Protein AF-A0AA95FBA6-F1 (afdb_monomer)

Solvent-accessible surface area (backbone atoms only — not comparable to full-atom values): 15299 Å² total; per-residue (Å²): 78,25,38,22,24,87,44,74,41,59,43,91,72,45,46,34,32,33,66,31,33,54,62,26,36,40,43,82,80,42,81,94,31,50,33,85,46,65,75,38,34,37,50,34,51,36,40,28,34,74,33,65,35,33,20,34,23,31,66,31,24,60,82,24,57,53,46,57,40,56,51,21,50,36,24,67,76,49,66,34,46,37,26,30,34,30,43,38,66,30,66,82,54,52,60,94,82,41,72,71,79,77,54,53,32,67,62,48,16,55,50,39,38,40,20,44,77,68,22,29,35,58,41,76,94,39,70,88,48,65,59,13,42,21,97,86,68,48,56,18,20,27,24,35,35,34,37,20,39,44,70,74,42,77,49,74,67,33,48,38,44,50,58,11,49,29,52,23,25,77,75,62,26,35,23,36,38,32,41,27,40,54,36,35,54,52,67,59,51,48,51,57,34,39,77,59,72,38,60,37,66,41,32,32,38,30,33,31,55,61,39,82,44,43,67,61,49,32,56,44,29,73,62,39,23,30,37,23,35,27,55,59,93,33,64,91,82,44,40,59,70,56,53,48,51,37,50,49,50,22,39,75,70,67,26,43,80,29,32,33,42,29,44,53,64,76,34,24,64,25,28,43,65,68,74,27,51,79,26,57,27,41,50,44,70,59,47,47,58,54,45,28,76,72,65,36,59,73,54,49,46,36,20,25,26,58,34,45,33,61,48,44,29,47,98

Radius of gyration: 17.68 Å; Cα contacts (8 Å, |Δi|>4): 732; chains: 1; bounding box: 41×42×46 Å

pLDDT: mean 97.78, std 1.9, range [82.5, 98.94]

Sequence (315 aa):
MIRTVLGDIDPALLGATNYHEHLFQITPLLPGDELDDEPRSTAEAGLLRDSGFAAMVDATPIGLGRDPEAVARISVATGLHVVATTGRHREAHYLPTDPTRTWDAGRLAARFITEITEGMPQADAAPDGPRAQAPDGSPVRAGILKGGIDYWHISDFERTTLDALAAAHRATGAAIMVHLEFCTAAHEVLDLLAAEGVASERVVLAHADRDPDPGLHVSLAERGAFLGYDGFARPRTRSDAELLALTAAVVAAGGGDRIVLGGDVARRSRYSAYGGMPGLAYLGERYVPRLRALIGDAAVERMLVATPARLLALS

Mean predicted aligned error: 2.39 Å

Foldseek 3Di:
DFQFQQGDDQLQQQAFEFEDAACFFAFPVFVPFTNADLVLSLVLLLLLVVLPGQEYENAQEFPGRDASQSRLVSCVSRNHGYAYEYFDEPPRRDDPPRPCQPDALVVSLVLLLCQAPPAACRHSVCSVHDAHAHPVRGGRHHLAYEYEAEAQDCDPSRLRRLLNRLSNCVNWQGAYEYHYDQCPCVVVSCVSSVVSVDQLLRYEDANPLLNLDLVVLLVSLVSNHAYHDACAPPVVRPYLVSSLVSQLSNVVVPSLLRYAYHHHLVTLLPDVSSVHDDGRSCCSPPRLVVSCVRNNDVSSSSRRRVSVSSNSDRD

Structure (mmCIF, N/CA/C/O backbone):
data_AF-A0AA95FBA6-F1
#
_entry.id   AF-A0AA95FBA6-F1
#
loop_
_atom_site.group_PDB
_atom_site.id
_atom_site.type_symbol
_atom_site.label_atom_id
_atom_site.label_alt_id
_atom_site.label_comp_id
_atom_site.label_asym_id
_atom_site.label_entity_id
_atom_site.label_seq_id
_atom_site.pdbx_PDB_ins_code
_atom_site.Cartn_x
_atom_site.Cartn_y
_atom_site.Cartn_z
_atom_site.occupancy
_atom_site.B_iso_or_equiv
_atom_site.auth_seq_id
_atom_site.auth_comp_id
_atom_site.auth_asym_id
_atom_site.auth_atom_id
_atom_site.pdbx_PDB_model_num
ATOM 1 N N . MET A 1 1 ? -16.167 -3.256 -5.463 1.00 96.69 1 MET A N 1
ATOM 2 C CA . MET A 1 1 ? -15.801 -1.819 -5.476 1.00 96.69 1 MET A CA 1
ATOM 3 C C . MET A 1 1 ? -14.460 -1.633 -4.792 1.00 96.69 1 MET A C 1
ATOM 5 O O . MET A 1 1 ? -14.133 -2.449 -3.935 1.00 96.69 1 MET A O 1
ATOM 9 N N . ILE A 1 2 ? -13.714 -0.593 -5.156 1.00 98.69 2 ILE A N 1
ATOM 10 C CA . ILE A 1 2 ? -12.463 -0.186 -4.501 1.00 98.69 2 ILE A CA 1
ATOM 11 C C . ILE A 1 2 ? -12.667 1.197 -3.901 1.00 98.69 2 ILE A C 1
ATOM 13 O O . ILE A 1 2 ? -13.187 2.085 -4.570 1.00 98.69 2 ILE A O 1
ATOM 17 N N . ARG A 1 3 ? -12.263 1.376 -2.646 1.00 98.69 3 ARG A N 1
ATOM 18 C CA . ARG A 1 3 ? -12.418 2.634 -1.919 1.00 98.69 3 ARG A CA 1
ATOM 19 C C . ARG A 1 3 ? -11.177 3.502 -2.073 1.00 98.69 3 ARG A C 1
ATOM 21 O O . ARG A 1 3 ? -10.122 3.161 -1.547 1.00 98.69 3 ARG A O 1
ATOM 28 N N . THR A 1 4 ? -11.315 4.615 -2.785 1.00 98.88 4 THR A N 1
ATOM 29 C CA . THR A 1 4 ? -10.271 5.638 -2.925 1.00 98.88 4 THR A CA 1
ATOM 30 C C . THR A 1 4 ? -10.585 6.841 -2.038 1.00 98.88 4 THR A C 1
ATOM 32 O O . THR A 1 4 ? -11.701 6.984 -1.530 1.00 98.88 4 THR A O 1
ATOM 35 N N . VAL A 1 5 ? -9.621 7.745 -1.887 1.00 98.81 5 VAL A N 1
ATOM 36 C CA . VAL A 1 5 ? -9.795 9.003 -1.142 1.00 98.81 5 VAL A CA 1
ATOM 37 C C . VAL A 1 5 ? -10.818 9.956 -1.764 1.00 98.81 5 VAL A C 1
ATOM 39 O O . VAL A 1 5 ? -11.308 10.838 -1.068 1.00 98.81 5 VAL A O 1
ATOM 42 N N . LEU A 1 6 ? -11.173 9.759 -3.040 1.00 98.75 6 LEU A N 1
ATOM 43 C CA . LEU A 1 6 ? -12.202 10.528 -3.754 1.00 98.75 6 LEU A CA 1
ATOM 44 C C . LEU A 1 6 ? -13.521 9.760 -3.908 1.00 98.75 6 LEU A C 1
ATOM 46 O O . LEU A 1 6 ? -14.371 10.129 -4.714 1.00 98.75 6 LEU A O 1
ATOM 50 N N . GLY A 1 7 ? -13.687 8.666 -3.163 1.00 98.19 7 GLY A N 1
ATOM 51 C CA . GLY A 1 7 ? -14.875 7.827 -3.215 1.00 98.19 7 GLY A CA 1
ATOM 52 C C . GLY A 1 7 ? -14.625 6.447 -3.812 1.00 98.19 7 GLY A C 1
ATOM 53 O O . GLY A 1 7 ? -13.498 6.037 -4.106 1.00 98.19 7 GLY A O 1
ATOM 54 N N . ASP A 1 8 ? -15.709 5.690 -3.928 1.00 98.56 8 ASP A N 1
ATOM 55 C CA . ASP A 1 8 ? -15.661 4.301 -4.363 1.00 98.56 8 ASP A CA 1
ATOM 56 C C . ASP A 1 8 ? -15.676 4.223 -5.901 1.00 98.56 8 ASP A C 1
ATOM 58 O O . ASP A 1 8 ? -16.470 4.897 -6.556 1.00 98.56 8 ASP A O 1
ATOM 62 N N . ILE A 1 9 ? -14.819 3.379 -6.476 1.00 98.62 9 ILE A N 1
ATOM 63 C CA . ILE A 1 9 ? -14.738 3.125 -7.921 1.00 98.62 9 ILE A CA 1
ATOM 64 C C . ILE A 1 9 ? -15.002 1.650 -8.244 1.00 98.62 9 ILE A C 1
ATOM 66 O O . ILE A 1 9 ? -14.856 0.753 -7.401 1.00 98.62 9 ILE A O 1
ATOM 70 N N . ASP A 1 10 ? -15.386 1.379 -9.491 1.00 98.38 10 ASP A N 1
ATOM 71 C CA . ASP A 1 10 ? -15.381 0.019 -10.030 1.00 98.38 10 ASP A CA 1
ATOM 72 C C . ASP A 1 10 ? -13.926 -0.497 -10.092 1.00 98.38 10 ASP A C 1
ATOM 74 O O . ASP A 1 10 ? -13.059 0.240 -10.568 1.00 98.38 10 ASP A O 1
ATOM 78 N N . PRO A 1 11 ? -13.621 -1.731 -9.634 1.00 98.19 11 PRO A N 1
ATOM 79 C CA . PRO A 1 11 ? -12.279 -2.303 -9.750 1.00 98.19 11 PRO A CA 1
ATOM 80 C C . PRO A 1 11 ? -11.677 -2.240 -11.163 1.00 98.19 11 PRO A C 1
ATOM 82 O O . PRO A 1 11 ? -10.462 -2.117 -11.297 1.00 98.19 11 PRO A O 1
ATOM 85 N N . ALA A 1 12 ? -12.504 -2.281 -12.213 1.00 97.56 12 ALA A N 1
ATOM 86 C CA . ALA A 1 12 ? -12.064 -2.168 -13.603 1.00 97.56 12 ALA A CA 1
ATOM 87 C C . ALA A 1 12 ? -11.483 -0.785 -13.962 1.00 97.56 12 ALA A C 1
ATOM 89 O O . ALA A 1 12 ? -10.792 -0.663 -14.971 1.00 97.56 12 ALA A O 1
ATOM 90 N N . LEU A 1 13 ? -11.746 0.247 -13.152 1.00 98.25 13 LEU A N 1
ATOM 91 C CA . LEU A 1 13 ? -11.253 1.613 -13.358 1.00 98.25 13 LEU A CA 1
ATOM 92 C C . LEU A 1 13 ? -9.920 1.895 -12.650 1.00 98.25 13 LEU A C 1
ATOM 94 O O . LEU A 1 13 ? -9.335 2.945 -12.886 1.00 98.25 13 LEU A O 1
ATOM 98 N N . LEU A 1 14 ? -9.421 0.981 -11.808 1.00 98.50 14 LEU A N 1
ATOM 99 C CA . LEU A 1 14 ? -8.219 1.218 -11.000 1.00 98.50 14 LEU A CA 1
ATOM 100 C C . LEU A 1 14 ? -6.958 1.447 -11.855 1.00 98.50 14 LEU A C 1
ATOM 102 O O . LEU A 1 14 ? -6.174 2.351 -11.579 1.00 98.50 14 LEU A O 1
ATOM 106 N N . GLY A 1 15 ? -6.769 0.630 -12.895 1.00 98.56 15 GLY A N 1
ATOM 107 C CA . GLY A 1 15 ? -5.588 0.669 -13.761 1.00 98.56 15 GLY A CA 1
ATOM 108 C C . GLY A 1 15 ? -4.296 0.180 -13.089 1.00 98.56 15 GLY A C 1
ATOM 109 O O . GLY A 1 15 ? -4.320 -0.534 -12.086 1.00 98.56 15 GLY A O 1
ATOM 110 N N . ALA A 1 16 ? -3.149 0.533 -13.682 1.00 98.81 16 ALA A N 1
ATOM 111 C CA . ALA A 1 16 ? -1.832 0.147 -13.172 1.00 98.81 16 ALA A CA 1
ATOM 112 C C . ALA A 1 16 ? -1.576 0.768 -11.793 1.00 98.81 16 ALA A C 1
ATOM 114 O O . ALA A 1 16 ? -1.640 1.988 -11.633 1.00 98.81 16 ALA A O 1
ATOM 115 N N . THR A 1 17 ? -1.283 -0.070 -10.803 1.00 98.94 17 THR A N 1
ATOM 116 C CA . THR A 1 17 ? -1.283 0.300 -9.386 1.00 98.94 17 THR A CA 1
ATOM 117 C C . THR A 1 17 ? 0.080 0.081 -8.750 1.00 98.94 17 THR A C 1
ATOM 119 O O . THR A 1 17 ? 0.622 -1.021 -8.807 1.00 98.94 17 THR A O 1
ATOM 122 N N . ASN A 1 18 ? 0.605 1.117 -8.096 1.00 98.81 18 ASN A N 1
ATOM 123 C CA . ASN A 1 18 ? 1.718 0.995 -7.162 1.00 98.81 18 ASN A CA 1
ATOM 124 C C . ASN A 1 18 ? 1.143 0.631 -5.785 1.00 98.81 18 ASN A C 1
ATOM 126 O O . ASN A 1 18 ? 0.538 1.468 -5.117 1.00 98.81 18 ASN A O 1
ATOM 130 N N . TYR A 1 19 ? 1.262 -0.634 -5.379 1.00 98.62 19 TYR A N 1
ATOM 131 C CA . TYR A 1 19 ? 0.528 -1.131 -4.206 1.00 98.62 19 TYR A CA 1
ATOM 132 C C . TYR A 1 19 ? 1.076 -0.645 -2.850 1.00 98.62 19 TYR A C 1
ATOM 134 O O . TYR A 1 19 ? 0.437 -0.914 -1.836 1.00 98.62 19 TYR A O 1
ATOM 142 N N . HIS A 1 20 ? 2.251 -0.001 -2.809 1.00 98.69 20 HIS A N 1
ATOM 143 C CA . HIS A 1 20 ? 2.910 0.388 -1.561 1.00 98.69 20 HIS A CA 1
ATOM 144 C C . HIS A 1 20 ? 3.803 1.616 -1.764 1.00 98.69 20 HIS A C 1
ATOM 146 O O . HIS A 1 20 ? 4.925 1.503 -2.260 1.00 98.69 20 HIS A O 1
ATOM 152 N N . GLU A 1 21 ? 3.300 2.781 -1.359 1.00 98.25 21 GLU A N 1
ATOM 153 C CA . GLU A 1 21 ? 4.054 4.035 -1.277 1.00 98.25 21 GLU A CA 1
ATOM 154 C C . GLU A 1 21 ? 3.540 4.937 -0.148 1.00 98.25 21 GLU A C 1
ATOM 156 O O . GLU A 1 21 ? 2.590 4.587 0.551 1.00 98.25 21 GLU A O 1
ATOM 161 N N . HIS A 1 22 ? 4.177 6.097 0.033 1.00 98.62 22 HIS A N 1
ATOM 162 C CA . HIS A 1 22 ? 3.886 7.040 1.112 1.00 98.62 22 HIS A CA 1
ATOM 163 C C . HIS A 1 22 ? 3.843 8.484 0.606 1.00 98.62 22 HIS A C 1
ATOM 165 O O . HIS A 1 22 ? 4.855 9.019 0.169 1.00 98.62 22 HIS A O 1
ATOM 171 N N . LEU A 1 23 ? 2.697 9.162 0.700 1.00 98.56 23 LEU A N 1
ATOM 172 C CA . LEU A 1 23 ? 2.641 10.602 0.388 1.00 98.56 23 LEU A CA 1
ATOM 173 C C . LEU A 1 23 ? 3.031 11.462 1.588 1.00 98.56 23 LEU A C 1
ATOM 175 O O . LEU A 1 23 ? 3.539 12.567 1.417 1.00 98.56 23 LEU A O 1
ATOM 179 N N . PHE A 1 24 ? 2.830 10.935 2.791 1.00 98.31 24 PHE A N 1
ATOM 180 C CA . PHE A 1 24 ? 3.260 11.540 4.039 1.00 98.31 24 PHE A CA 1
ATOM 181 C C . PHE A 1 24 ? 3.870 10.467 4.925 1.00 98.31 24 PHE A C 1
ATOM 183 O O . PHE A 1 24 ? 3.430 9.326 4.894 1.00 98.31 24 PHE A O 1
ATOM 190 N N . GLN A 1 25 ? 4.888 10.804 5.707 1.00 97.19 25 GLN A N 1
ATOM 191 C CA . GLN A 1 25 ? 5.470 9.884 6.673 1.00 97.19 25 GLN A CA 1
ATOM 192 C C . GLN A 1 25 ? 6.341 10.634 7.673 1.00 97.19 25 GLN A C 1
ATOM 194 O O . GLN A 1 25 ? 7.355 11.234 7.315 1.00 97.19 25 GLN A O 1
ATOM 199 N N . ILE A 1 26 ? 5.982 10.517 8.946 1.00 96.62 26 ILE A N 1
ATOM 200 C CA . ILE A 1 26 ? 6.745 11.024 10.083 1.00 96.62 26 ILE A CA 1
ATOM 201 C C . ILE A 1 26 ? 6.890 9.878 11.078 1.00 96.62 26 ILE A C 1
ATOM 203 O O . ILE A 1 26 ? 5.905 9.320 11.554 1.00 96.62 26 ILE A O 1
ATOM 207 N N . THR A 1 27 ? 8.126 9.498 11.390 1.00 95.75 27 THR A N 1
ATOM 208 C CA . THR A 1 27 ? 8.403 8.386 12.303 1.00 95.75 27 THR A CA 1
ATOM 209 C C . THR A 1 27 ? 9.685 8.641 13.095 1.00 95.75 27 THR A C 1
ATOM 211 O O . THR A 1 27 ? 10.655 9.153 12.533 1.00 95.75 27 THR A O 1
ATOM 214 N N . PRO A 1 28 ? 9.754 8.245 14.382 1.00 95.62 28 PRO A N 1
ATOM 215 C CA . PRO A 1 28 ? 10.965 8.374 15.193 1.00 95.62 28 PRO A CA 1
ATOM 216 C C . PRO A 1 28 ? 12.170 7.596 14.643 1.00 95.62 28 PRO A C 1
ATOM 218 O O . PRO A 1 28 ? 13.294 7.846 15.068 1.00 95.62 28 PRO A O 1
ATOM 221 N N . LEU A 1 29 ? 11.962 6.663 13.708 1.00 95.88 29 LEU A N 1
ATOM 222 C CA . LEU A 1 29 ? 13.039 5.893 13.082 1.00 95.88 29 LEU A CA 1
ATOM 223 C C . LEU A 1 29 ? 13.753 6.641 11.946 1.00 95.88 29 LEU A C 1
ATOM 225 O O . LEU A 1 29 ? 14.813 6.197 11.505 1.00 95.88 29 LEU A O 1
ATOM 229 N N . LEU A 1 30 ? 13.182 7.747 11.460 1.00 94.81 30 LEU A N 1
ATOM 230 C CA . LEU A 1 30 ? 13.661 8.490 10.290 1.00 94.81 30 LEU A CA 1
ATOM 231 C C . LEU A 1 30 ? 13.794 10.001 10.559 1.00 94.81 30 LEU A C 1
ATOM 233 O O . LEU A 1 30 ? 13.277 10.797 9.775 1.00 94.81 30 LEU A O 1
ATOM 237 N N . PRO A 1 31 ? 14.473 10.425 11.644 1.00 96.25 31 PRO A N 1
ATOM 238 C CA . PRO A 1 31 ? 14.598 11.845 11.955 1.00 96.25 31 PRO A CA 1
ATOM 239 C C . PRO A 1 31 ? 15.345 12.589 10.839 1.00 96.25 31 PRO A C 1
ATOM 241 O O . PRO A 1 31 ? 16.473 12.228 10.488 1.00 96.25 31 PRO A O 1
ATOM 244 N N . GLY A 1 32 ? 14.729 13.642 10.306 1.00 96.19 32 GLY A N 1
ATOM 245 C CA . GLY A 1 32 ? 15.251 14.455 9.204 1.00 96.19 32 GLY A CA 1
ATOM 246 C C . GLY A 1 32 ? 14.981 13.898 7.801 1.00 96.19 32 GLY A C 1
ATOM 247 O O . GLY A 1 32 ? 15.450 14.484 6.820 1.00 96.19 32 GLY A O 1
ATOM 248 N N . ASP A 1 33 ? 14.270 12.774 7.690 1.00 97.12 33 ASP A N 1
ATOM 249 C CA . ASP A 1 33 ? 13.936 12.107 6.425 1.00 97.12 33 ASP A CA 1
ATOM 250 C C . ASP A 1 33 ? 12.411 12.060 6.178 1.00 97.12 33 ASP A C 1
ATOM 252 O O . ASP A 1 33 ? 11.921 11.203 5.437 1.00 97.12 33 ASP A O 1
ATOM 256 N N . GLU A 1 34 ? 11.674 12.982 6.807 1.00 97.75 34 GLU A N 1
ATOM 257 C CA . GLU A 1 34 ? 10.212 13.075 6.802 1.00 97.75 34 GLU A CA 1
ATOM 258 C C . GLU A 1 34 ? 9.629 13.452 5.432 1.00 97.75 34 GLU A C 1
ATOM 260 O O . GLU A 1 34 ? 10.201 14.237 4.668 1.00 97.75 34 GLU A O 1
ATOM 265 N N . LEU A 1 35 ? 8.437 12.921 5.156 1.00 98.06 35 LEU A N 1
ATOM 266 C CA . LEU A 1 35 ? 7.577 13.332 4.049 1.00 98.06 35 LEU A CA 1
ATOM 267 C C . LEU A 1 35 ? 6.403 14.127 4.637 1.00 98.06 35 LEU A C 1
ATOM 269 O O . LEU A 1 35 ? 5.472 13.547 5.189 1.00 98.06 35 LEU A O 1
ATOM 273 N N . ASP A 1 36 ? 6.487 15.453 4.591 1.00 97.38 36 ASP A N 1
ATOM 274 C CA . ASP A 1 36 ? 5.619 16.367 5.350 1.00 97.38 36 ASP A CA 1
ATOM 275 C C . ASP A 1 36 ? 5.210 17.627 4.558 1.00 97.38 36 ASP A C 1
ATOM 277 O O . ASP A 1 36 ? 4.839 18.647 5.135 1.00 97.38 36 ASP A O 1
ATOM 281 N N . ASP A 1 37 ? 5.279 17.577 3.225 1.00 98.50 37 ASP A N 1
ATOM 282 C CA . ASP A 1 37 ? 5.142 18.751 2.349 1.00 98.50 37 ASP A CA 1
ATOM 283 C C . ASP A 1 37 ? 4.243 18.413 1.154 1.00 98.50 37 ASP A C 1
ATOM 285 O O . ASP A 1 37 ? 4.655 17.748 0.205 1.00 98.50 37 ASP A O 1
ATOM 289 N N . GLU A 1 38 ? 2.991 18.872 1.208 1.00 98.62 38 GLU A N 1
ATOM 290 C CA . GLU A 1 38 ? 1.980 18.569 0.189 1.00 98.62 38 GLU A CA 1
ATOM 291 C C . GLU A 1 38 ? 2.408 18.966 -1.240 1.00 98.62 38 GLU A C 1
ATOM 293 O O . GLU A 1 38 ? 2.256 18.132 -2.137 1.00 98.62 38 GLU A O 1
ATOM 298 N N . PRO A 1 39 ? 2.967 20.166 -1.515 1.00 98.81 39 PRO A N 1
ATOM 299 C CA . PRO A 1 39 ? 3.465 20.498 -2.851 1.00 98.81 39 PRO A CA 1
ATOM 300 C C . PRO A 1 39 ? 4.508 19.512 -3.392 1.00 98.81 39 PRO A C 1
ATOM 302 O O . PRO A 1 39 ? 4.457 19.139 -4.567 1.00 98.81 39 PRO A O 1
ATOM 305 N N . ARG A 1 40 ? 5.448 19.063 -2.555 1.00 98.69 40 ARG A N 1
ATOM 306 C CA . ARG A 1 40 ? 6.477 18.098 -2.969 1.00 98.69 40 ARG A CA 1
ATOM 307 C C . ARG A 1 40 ? 5.910 16.697 -3.149 1.00 98.69 40 ARG A C 1
ATOM 309 O O . ARG A 1 40 ? 6.243 16.047 -4.139 1.00 98.69 40 ARG A O 1
ATOM 316 N N . SER A 1 41 ?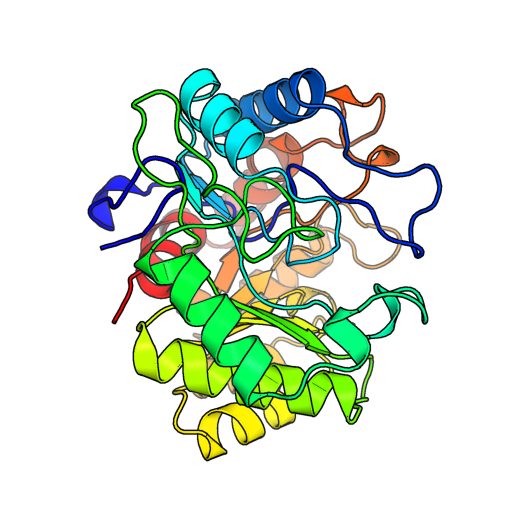 5.020 16.255 -2.265 1.00 98.69 41 SER A N 1
ATOM 317 C CA . SER A 1 41 ? 4.302 14.986 -2.429 1.00 98.69 41 SER A CA 1
ATOM 318 C C . SER A 1 41 ? 3.415 14.992 -3.675 1.00 98.69 41 SER A C 1
ATOM 320 O O . SER A 1 41 ? 3.360 13.994 -4.389 1.00 98.69 41 SER A O 1
ATOM 322 N N . THR A 1 42 ? 2.798 16.131 -4.009 1.00 98.88 42 THR A N 1
ATOM 323 C CA . THR A 1 42 ? 2.054 16.318 -5.267 1.00 98.88 42 THR A CA 1
ATOM 324 C C . THR A 1 42 ? 2.966 16.127 -6.477 1.00 98.88 42 THR A C 1
ATOM 326 O O . THR A 1 42 ? 2.600 15.428 -7.420 1.00 98.88 42 THR A O 1
ATOM 329 N N . ALA A 1 43 ? 4.161 16.725 -6.457 1.00 98.81 43 ALA A N 1
ATOM 330 C CA . ALA A 1 43 ? 5.121 16.587 -7.546 1.00 98.81 43 ALA A CA 1
ATOM 331 C C . ALA A 1 43 ? 5.593 15.132 -7.720 1.00 98.81 43 ALA A C 1
ATOM 333 O O . ALA A 1 43 ? 5.630 14.642 -8.844 1.00 98.81 43 ALA A O 1
ATOM 334 N N . GLU A 1 44 ? 5.886 14.411 -6.633 1.00 98.62 44 GLU A N 1
ATOM 335 C CA . GLU A 1 44 ? 6.253 12.985 -6.691 1.00 98.62 44 GLU A CA 1
ATOM 336 C C . GLU A 1 44 ? 5.121 12.093 -7.194 1.00 98.62 44 GLU A C 1
ATOM 338 O O . GLU A 1 44 ? 5.339 11.231 -8.045 1.00 98.62 44 GLU A O 1
ATOM 343 N N . ALA A 1 45 ? 3.898 12.328 -6.725 1.00 98.75 45 ALA A N 1
ATOM 344 C CA . ALA A 1 45 ? 2.716 11.642 -7.229 1.00 98.75 45 ALA A CA 1
ATOM 345 C C . ALA A 1 45 ? 2.514 11.903 -8.737 1.00 98.75 45 ALA A C 1
ATOM 347 O O . ALA A 1 45 ? 2.196 10.983 -9.489 1.00 98.75 45 ALA A O 1
ATOM 348 N N . GLY A 1 46 ? 2.776 13.127 -9.208 1.00 98.81 46 GLY A N 1
ATOM 349 C CA . GLY A 1 46 ? 2.793 13.454 -10.636 1.00 98.81 46 GLY A CA 1
ATOM 350 C C . GLY A 1 46 ? 3.836 12.645 -11.414 1.00 98.81 46 GLY A C 1
ATOM 351 O O . GLY A 1 46 ? 3.511 12.047 -12.435 1.00 98.81 46 GLY A O 1
ATOM 352 N N . LEU A 1 47 ? 5.060 12.527 -10.891 1.00 98.69 47 LEU A N 1
ATOM 353 C CA . LEU A 1 47 ? 6.108 11.696 -11.499 1.00 98.69 47 LEU A CA 1
ATOM 354 C C . LEU A 1 47 ? 5.707 10.213 -11.568 1.00 98.69 47 LEU A C 1
ATOM 356 O O . LEU A 1 47 ? 5.956 9.546 -12.573 1.00 98.69 47 LEU A O 1
ATOM 360 N N . LEU A 1 48 ? 5.043 9.691 -10.532 1.00 98.75 48 LEU A N 1
ATOM 361 C CA . LEU A 1 48 ? 4.493 8.335 -10.555 1.00 98.75 48 LEU A CA 1
ATOM 362 C C . LEU A 1 48 ? 3.434 8.178 -11.658 1.00 98.75 48 LEU A C 1
ATOM 364 O O . LEU A 1 48 ? 3.498 7.214 -12.427 1.00 98.75 48 LEU A O 1
ATOM 368 N N . ARG A 1 49 ? 2.494 9.128 -11.761 1.00 98.75 49 ARG A N 1
ATOM 369 C CA . ARG A 1 49 ? 1.455 9.150 -12.803 1.00 98.75 49 ARG A CA 1
ATOM 370 C C . ARG A 1 49 ? 2.070 9.121 -14.200 1.00 98.75 49 ARG A C 1
ATOM 372 O O . ARG A 1 49 ? 1.685 8.283 -15.019 1.00 98.75 49 ARG A O 1
ATOM 379 N N . ASP A 1 50 ? 3.041 9.994 -14.443 1.00 98.69 50 ASP A N 1
ATOM 380 C CA . ASP A 1 50 ? 3.707 10.149 -15.738 1.00 98.69 50 ASP A CA 1
ATOM 381 C C . ASP A 1 50 ? 4.548 8.919 -16.112 1.00 98.69 50 ASP A C 1
ATOM 383 O O . ASP A 1 50 ? 4.689 8.597 -17.292 1.00 98.69 50 ASP A O 1
ATOM 387 N N . SER A 1 51 ? 5.025 8.160 -15.118 1.00 98.62 51 SER A N 1
ATOM 388 C CA . SER A 1 51 ? 5.729 6.887 -15.332 1.00 98.62 51 SER A CA 1
ATOM 389 C C . SER A 1 51 ? 4.821 5.713 -15.743 1.00 98.62 51 SER A C 1
ATOM 391 O O . SER A 1 51 ? 5.309 4.602 -15.960 1.00 98.62 51 SER A O 1
ATOM 393 N N . GLY A 1 52 ? 3.508 5.941 -15.873 1.00 98.31 52 GLY A N 1
ATOM 394 C CA . GLY A 1 52 ? 2.544 4.972 -16.407 1.00 98.31 52 GLY A CA 1
ATOM 395 C C . GLY A 1 52 ? 1.597 4.349 -15.379 1.00 98.31 52 GLY A C 1
ATOM 396 O O . GLY A 1 52 ? 0.786 3.499 -15.746 1.00 98.31 52 GLY A O 1
ATOM 397 N N . PHE A 1 53 ? 1.656 4.766 -14.114 1.00 98.81 53 PHE A N 1
ATOM 398 C CA . PHE A 1 53 ? 0.710 4.323 -13.087 1.00 98.81 53 PHE A CA 1
ATOM 399 C C . PHE A 1 53 ? -0.575 5.156 -13.119 1.00 98.81 53 PHE A C 1
ATOM 401 O O . PHE A 1 53 ? -0.563 6.335 -13.462 1.00 98.81 53 PHE A O 1
ATOM 408 N N . ALA A 1 54 ? -1.700 4.537 -12.775 1.00 98.88 54 ALA A N 1
ATOM 409 C CA . ALA A 1 54 ? -3.010 5.175 -12.640 1.00 98.88 54 ALA A CA 1
ATOM 410 C C . ALA A 1 54 ? -3.484 5.226 -11.180 1.00 98.88 54 ALA A C 1
ATOM 412 O O . ALA A 1 54 ? -4.317 6.063 -10.835 1.00 98.88 54 ALA A O 1
ATOM 413 N N . ALA A 1 55 ? -2.935 4.364 -10.324 1.00 98.94 55 ALA A N 1
ATOM 414 C CA . ALA A 1 55 ? -3.302 4.281 -8.923 1.00 98.94 55 ALA A CA 1
ATOM 415 C C . ALA A 1 55 ? -2.097 4.040 -8.012 1.00 98.94 55 ALA A C 1
ATOM 417 O O . ALA A 1 55 ? -1.058 3.522 -8.433 1.00 98.94 55 ALA A O 1
ATOM 418 N N . MET A 1 56 ? -2.275 4.362 -6.735 1.00 98.88 56 MET A N 1
ATOM 419 C CA . MET A 1 56 ? -1.369 3.959 -5.670 1.00 98.88 56 MET A CA 1
ATOM 420 C C . MET A 1 56 ? -2.109 3.675 -4.363 1.00 98.88 56 MET A C 1
ATOM 422 O O . MET A 1 56 ? -3.208 4.183 -4.130 1.00 98.88 56 MET A O 1
ATOM 426 N N . VAL A 1 57 ? -1.480 2.899 -3.488 1.00 98.94 57 VAL A N 1
ATOM 427 C CA . VAL A 1 57 ? -1.860 2.823 -2.075 1.00 98.94 57 VAL A CA 1
ATOM 428 C C . VAL A 1 57 ? -0.921 3.729 -1.288 1.00 98.94 57 VAL A C 1
ATOM 430 O O . VAL A 1 57 ? 0.291 3.518 -1.308 1.00 98.94 57 VAL A O 1
ATOM 433 N N . ASP A 1 58 ? -1.482 4.712 -0.584 1.00 98.81 58 ASP A N 1
ATOM 434 C CA . ASP A 1 58 ? -0.756 5.422 0.469 1.00 98.81 58 ASP A CA 1
ATOM 435 C C . ASP A 1 58 ? -0.813 4.566 1.736 1.00 98.81 58 ASP A C 1
ATOM 437 O O . ASP A 1 58 ? -1.842 4.476 2.417 1.00 98.81 58 ASP A O 1
ATOM 441 N N . ALA A 1 59 ? 0.290 3.881 2.015 1.00 98.62 59 ALA A N 1
ATOM 442 C CA . ALA A 1 59 ? 0.423 2.882 3.062 1.00 98.62 59 ALA A CA 1
ATOM 443 C C . ALA A 1 59 ? 0.779 3.492 4.425 1.00 98.62 59 ALA A C 1
ATOM 445 O O . ALA A 1 59 ? 1.390 2.822 5.261 1.00 98.62 59 ALA A O 1
ATOM 446 N N . THR A 1 60 ? 0.431 4.756 4.657 1.00 98.56 60 THR A N 1
ATOM 447 C CA . THR A 1 60 ? 0.736 5.478 5.897 1.00 98.56 60 THR A CA 1
ATOM 448 C C . THR A 1 60 ? -0.374 5.257 6.932 1.00 98.56 60 THR A C 1
ATOM 450 O O . THR A 1 60 ? -1.488 5.752 6.749 1.00 98.56 60 THR A O 1
ATOM 453 N N . PRO A 1 61 ? -0.123 4.492 8.016 1.00 98.06 61 PRO A N 1
ATOM 454 C CA . PRO A 1 61 ? -1.130 4.190 9.028 1.00 98.06 61 PRO A CA 1
ATOM 455 C C . PRO A 1 61 ? -1.272 5.325 10.055 1.00 98.06 61 PRO A C 1
ATOM 457 O O . PRO A 1 61 ? -0.598 6.356 9.985 1.00 98.06 61 PRO A O 1
ATOM 460 N N . ILE A 1 62 ? -2.140 5.109 11.048 1.00 98.00 62 ILE A N 1
ATOM 461 C CA . ILE A 1 62 ? -2.375 6.050 12.148 1.00 98.00 62 ILE A CA 1
ATOM 462 C C . ILE A 1 62 ? -1.065 6.376 12.871 1.00 98.00 62 ILE A C 1
ATOM 464 O O . ILE A 1 62 ? -0.258 5.484 13.152 1.00 98.00 62 ILE A O 1
ATOM 468 N N . GLY A 1 63 ? -0.894 7.654 13.212 1.00 96.00 63 GLY A N 1
ATOM 469 C CA . GLY A 1 63 ? 0.186 8.159 14.061 1.00 96.00 63 GLY A CA 1
ATOM 470 C C . GLY A 1 63 ? 1.501 8.429 13.331 1.00 96.00 63 GLY A C 1
ATOM 471 O O . GLY A 1 63 ? 2.427 8.945 13.947 1.00 96.00 63 GLY A O 1
ATOM 472 N N . LEU A 1 64 ? 1.584 8.137 12.028 1.00 96.81 64 LEU A N 1
ATOM 473 C CA . LEU A 1 64 ? 2.803 8.316 11.230 1.00 96.81 64 LEU A CA 1
ATOM 474 C C . LEU A 1 64 ? 2.737 9.510 10.269 1.00 96.81 64 LEU A C 1
ATOM 476 O O . LEU A 1 64 ? 3.352 9.494 9.209 1.00 96.81 64 LEU A O 1
ATOM 480 N N . GLY A 1 65 ? 1.994 10.556 10.637 1.00 95.81 65 GLY A N 1
ATOM 481 C CA . GLY A 1 65 ? 1.972 11.826 9.902 1.00 95.81 65 GLY A CA 1
ATOM 482 C C . GLY A 1 65 ? 1.072 11.863 8.665 1.00 95.81 65 GLY A C 1
ATOM 483 O O . GLY A 1 65 ? 1.204 12.790 7.876 1.00 95.81 65 GLY A O 1
ATOM 484 N N . ARG A 1 66 ? 0.164 10.893 8.482 1.00 97.31 66 ARG A N 1
ATOM 485 C CA . ARG A 1 66 ? -0.808 10.917 7.375 1.00 97.31 66 ARG A CA 1
ATOM 486 C C . ARG A 1 66 ? -1.673 12.184 7.401 1.00 97.31 66 ARG A C 1
ATOM 488 O O . ARG A 1 66 ? -2.123 12.606 8.466 1.00 97.31 66 ARG A O 1
ATOM 495 N N . ASP A 1 67 ? -1.965 12.717 6.218 1.00 98.50 67 ASP A N 1
ATOM 496 C CA . ASP A 1 67 ? -2.874 13.849 6.007 1.00 98.50 67 ASP A CA 1
ATOM 497 C C . ASP A 1 67 ? -3.934 13.472 4.953 1.00 98.50 67 ASP A C 1
ATOM 499 O O . ASP A 1 67 ? -3.706 13.617 3.748 1.00 98.50 67 ASP A O 1
ATOM 503 N N . PRO A 1 68 ? -5.099 12.943 5.374 1.00 98.75 68 PRO A N 1
ATOM 504 C CA . PRO A 1 68 ? -6.122 12.465 4.447 1.00 98.75 68 PRO A CA 1
ATOM 505 C C . PRO A 1 68 ? -6.665 13.530 3.485 1.00 98.75 68 PRO A C 1
ATOM 507 O O . PRO A 1 68 ? -7.004 13.206 2.346 1.00 98.75 68 PRO A O 1
ATOM 510 N N . GLU A 1 69 ? -6.759 14.792 3.916 1.00 98.81 69 GLU A N 1
ATOM 511 C CA . GLU A 1 69 ? -7.275 15.866 3.062 1.00 98.81 69 GLU A CA 1
ATOM 512 C C . GLU A 1 69 ? -6.240 16.277 2.014 1.00 98.81 69 GLU A C 1
ATOM 514 O O . GLU A 1 69 ? -6.590 16.468 0.846 1.00 98.81 69 GLU A O 1
ATOM 519 N N . ALA A 1 70 ? -4.964 16.368 2.399 1.00 98.81 70 ALA A N 1
ATOM 520 C CA . ALA A 1 70 ? -3.883 16.612 1.451 1.00 98.81 70 ALA A CA 1
ATOM 521 C C . ALA A 1 70 ? -3.760 15.472 0.437 1.00 98.81 70 ALA A C 1
ATOM 523 O O . ALA A 1 70 ? -3.643 15.726 -0.760 1.00 98.81 70 ALA A O 1
ATOM 524 N N . VAL A 1 71 ? -3.890 14.215 0.872 1.00 98.88 71 VAL A N 1
ATOM 525 C CA . VAL A 1 71 ? -3.913 13.059 -0.037 1.00 98.88 71 VAL A CA 1
ATOM 526 C C . VAL A 1 71 ? -5.072 13.154 -1.040 1.00 98.88 71 VAL A C 1
ATOM 528 O O . VAL A 1 71 ? -4.875 12.897 -2.230 1.00 98.88 71 VAL A O 1
ATOM 531 N N . ALA A 1 72 ? -6.267 13.575 -0.611 1.00 98.88 72 ALA A N 1
ATOM 532 C CA . ALA A 1 72 ? -7.392 13.796 -1.522 1.00 98.88 72 ALA A CA 1
ATOM 533 C C . ALA A 1 72 ? -7.108 14.922 -2.536 1.00 98.88 72 ALA A C 1
ATOM 535 O O . ALA A 1 72 ? -7.381 14.766 -3.728 1.00 98.88 72 ALA A O 1
ATOM 536 N N . ARG A 1 73 ? -6.499 16.035 -2.103 1.00 98.88 73 ARG A N 1
ATOM 537 C CA . ARG A 1 73 ? -6.082 17.124 -3.007 1.00 98.88 73 ARG A CA 1
ATOM 538 C C . ARG A 1 73 ? -5.017 16.671 -4.010 1.00 98.88 73 ARG A C 1
ATOM 540 O O . ARG A 1 73 ? -5.146 16.980 -5.194 1.00 98.88 73 ARG A O 1
ATOM 547 N N . ILE A 1 74 ? -4.032 15.883 -3.574 1.00 98.94 74 ILE A N 1
ATOM 548 C CA . ILE A 1 74 ? -3.007 15.277 -4.441 1.00 98.94 74 ILE A CA 1
ATOM 549 C C . ILE A 1 74 ? -3.656 14.360 -5.487 1.00 98.94 74 ILE A C 1
ATOM 551 O O . ILE A 1 74 ? -3.320 14.439 -6.671 1.00 98.94 74 ILE A O 1
ATOM 555 N N . SER A 1 75 ? -4.610 13.520 -5.074 1.00 98.88 75 SER A N 1
ATOM 556 C CA . SER A 1 75 ? -5.354 12.633 -5.977 1.00 98.88 75 SER A CA 1
ATOM 557 C C . SER A 1 75 ? -6.081 13.423 -7.073 1.00 98.88 75 SER A C 1
ATOM 559 O O . SER A 1 75 ? -5.952 13.088 -8.250 1.00 98.88 75 SER A O 1
ATOM 561 N N . VAL A 1 76 ? -6.750 14.532 -6.726 1.00 98.81 76 VAL A N 1
ATOM 562 C CA . VAL A 1 76 ? -7.381 15.429 -7.716 1.00 98.81 76 VAL A CA 1
ATOM 563 C C . VAL A 1 76 ? -6.347 16.080 -8.635 1.00 98.81 76 VAL A C 1
ATOM 565 O O . VAL A 1 76 ? -6.531 16.086 -9.850 1.00 98.81 76 VAL A O 1
ATOM 568 N N . ALA A 1 77 ? -5.265 16.627 -8.076 1.00 98.81 77 ALA A N 1
ATOM 569 C CA . ALA A 1 77 ? -4.270 17.386 -8.833 1.00 98.81 77 ALA A CA 1
ATOM 570 C C . ALA A 1 77 ? -3.506 16.530 -9.856 1.00 98.81 77 ALA A C 1
ATOM 572 O O . ALA A 1 77 ? -3.141 17.021 -10.923 1.00 98.81 77 ALA A O 1
ATOM 573 N N . THR A 1 78 ? -3.267 15.258 -9.534 1.00 98.81 78 THR A N 1
ATOM 574 C CA . THR A 1 78 ? -2.475 14.332 -10.364 1.00 98.81 78 THR A CA 1
ATOM 575 C C . THR A 1 78 ? -3.332 13.396 -11.213 1.00 98.81 78 THR A C 1
ATOM 577 O O . THR A 1 78 ? -2.846 12.809 -12.180 1.00 98.81 78 THR A O 1
ATOM 580 N N . GLY A 1 79 ? -4.606 13.221 -10.855 1.00 98.56 79 GLY A N 1
ATOM 581 C CA . GLY A 1 79 ? -5.478 12.217 -11.456 1.00 98.56 79 GLY A CA 1
ATOM 582 C C . GLY A 1 79 ? -5.121 10.776 -11.076 1.00 98.56 79 GLY A C 1
ATOM 583 O O . GLY A 1 79 ? -5.613 9.856 -11.728 1.00 98.56 79 GLY A O 1
ATOM 584 N N . LEU A 1 80 ? -4.270 10.556 -10.065 1.00 98.50 80 LEU A N 1
ATOM 585 C CA . LEU A 1 80 ? -4.045 9.226 -9.498 1.00 98.50 80 LEU A CA 1
ATOM 586 C C . LEU A 1 80 ? -5.218 8.818 -8.612 1.00 98.50 80 LEU A C 1
ATOM 588 O O . LEU A 1 80 ? -5.633 9.573 -7.733 1.00 98.50 80 LEU A O 1
ATOM 592 N N . HIS A 1 81 ? -5.684 7.581 -8.756 1.00 98.88 81 HIS A N 1
ATOM 593 C CA . HIS A 1 81 ? -6.521 6.954 -7.739 1.00 98.88 81 HIS A CA 1
ATOM 594 C C . HIS A 1 81 ? -5.665 6.610 -6.518 1.00 98.88 81 HIS A C 1
ATOM 596 O O . HIS A 1 81 ? -4.786 5.754 -6.601 1.00 98.88 81 HIS A O 1
ATOM 602 N N . VAL A 1 82 ? -5.916 7.255 -5.378 1.00 98.94 82 VAL A N 1
ATOM 603 C CA . VAL A 1 82 ? -5.188 6.952 -4.137 1.00 98.94 82 VAL A CA 1
ATOM 604 C C . VAL A 1 82 ? -6.082 6.170 -3.182 1.00 98.94 82 VAL A C 1
ATOM 606 O O . VAL A 1 82 ? -7.172 6.621 -2.830 1.00 98.94 82 VAL A O 1
ATOM 609 N N . VAL A 1 83 ? -5.624 4.997 -2.752 1.00 98.94 83 VAL A N 1
ATOM 610 C CA . VAL A 1 83 ? -6.242 4.218 -1.672 1.00 98.94 83 VAL A CA 1
ATOM 611 C C . VAL A 1 83 ? -5.504 4.530 -0.375 1.00 98.94 83 VAL A C 1
ATOM 613 O O . VAL A 1 83 ? -4.327 4.208 -0.243 1.00 98.94 83 VAL A O 1
ATOM 616 N N . ALA A 1 84 ? -6.187 5.167 0.576 1.00 98.88 84 ALA A N 1
ATOM 617 C CA . ALA A 1 84 ? -5.612 5.482 1.881 1.00 98.88 84 ALA A CA 1
ATOM 618 C C . ALA A 1 84 ? -5.716 4.307 2.861 1.00 98.88 84 ALA A C 1
ATOM 620 O O . ALA A 1 84 ? -6.584 3.434 2.740 1.00 98.88 84 ALA A O 1
ATOM 621 N N . THR A 1 85 ? -4.858 4.341 3.875 1.00 98.75 85 THR A N 1
ATOM 622 C CA . THR A 1 85 ? -4.682 3.267 4.850 1.00 98.75 85 THR A CA 1
ATOM 623 C C . THR A 1 85 ? -5.141 3.680 6.249 1.00 98.75 85 THR A C 1
ATOM 625 O O . THR A 1 85 ? -4.867 4.784 6.722 1.00 98.75 85 THR A O 1
ATOM 628 N N . THR A 1 86 ? -5.807 2.758 6.944 1.00 98.81 86 THR A N 1
ATOM 629 C CA . THR A 1 86 ? -5.959 2.786 8.409 1.00 98.81 86 THR A CA 1
ATOM 630 C C . THR A 1 86 ? -5.183 1.623 9.030 1.00 98.81 86 THR A C 1
ATOM 632 O O . THR A 1 86 ? -4.677 0.763 8.315 1.00 98.81 86 THR A O 1
ATOM 635 N N . GLY A 1 87 ? -5.071 1.567 10.354 1.00 98.62 87 GLY A N 1
ATOM 636 C CA . GLY A 1 87 ? -4.303 0.532 11.053 1.00 98.62 87 GLY A CA 1
ATOM 637 C C . GLY A 1 87 ? -3.099 1.083 11.814 1.00 98.62 87 GLY A C 1
ATOM 638 O O . GLY A 1 87 ? -3.026 2.283 12.083 1.00 98.62 87 GLY A O 1
ATOM 639 N N . ARG A 1 88 ? -2.152 0.203 12.162 1.00 98.06 88 ARG A N 1
ATOM 640 C CA . ARG A 1 88 ? -0.895 0.549 12.847 1.00 98.06 88 ARG A CA 1
ATOM 641 C C . ARG A 1 88 ? 0.304 -0.105 12.168 1.00 98.06 88 ARG A C 1
ATOM 643 O O . ARG A 1 88 ? 0.199 -1.167 11.569 1.00 98.06 88 ARG A O 1
ATOM 650 N N . HIS A 1 89 ? 1.465 0.515 12.303 1.00 98.06 89 HIS A N 1
ATOM 651 C CA . HIS A 1 89 ? 2.743 -0.111 11.980 1.00 98.06 89 HIS A CA 1
ATOM 652 C C . HIS A 1 89 ? 3.199 -1.058 13.107 1.00 98.06 89 HIS A C 1
ATOM 654 O O . HIS A 1 89 ? 2.501 -1.213 14.106 1.00 98.06 89 HIS A O 1
ATOM 660 N N . ARG A 1 90 ? 4.387 -1.658 12.978 1.00 96.94 90 ARG A N 1
ATOM 661 C CA . ARG A 1 90 ? 5.086 -2.335 14.092 1.00 96.94 90 ARG A CA 1
ATOM 662 C C . ARG A 1 90 ? 5.506 -1.357 15.194 1.00 96.94 90 ARG A C 1
ATOM 664 O O . ARG A 1 90 ? 5.698 -0.164 14.944 1.00 96.94 90 ARG A O 1
ATOM 671 N N . GLU A 1 91 ? 5.721 -1.882 16.398 1.00 96.94 91 GLU A N 1
ATOM 672 C CA . GLU A 1 91 ? 5.853 -1.103 17.638 1.00 96.94 91 GLU A CA 1
ATOM 673 C C . GLU A 1 91 ? 6.941 -0.012 17.596 1.00 96.94 91 GLU A C 1
ATOM 675 O O . GLU A 1 91 ? 6.751 1.086 18.122 1.00 96.94 91 GLU A O 1
ATOM 680 N N . ALA A 1 92 ? 8.064 -0.290 16.928 1.00 96.56 92 ALA A N 1
ATOM 681 C CA . ALA A 1 92 ? 9.231 0.594 16.853 1.00 96.56 92 ALA A CA 1
ATOM 682 C C . ALA A 1 92 ? 8.963 1.966 16.198 1.00 96.56 92 ALA A C 1
ATOM 684 O O . ALA A 1 92 ? 9.732 2.902 16.407 1.00 96.56 92 ALA A O 1
ATOM 685 N N . HIS A 1 93 ? 7.881 2.110 15.424 1.00 96.94 93 HIS A N 1
ATOM 686 C CA . HIS A 1 93 ? 7.519 3.389 14.801 1.00 96.94 93 HIS A CA 1
ATOM 687 C C . HIS A 1 93 ? 6.743 4.322 15.736 1.00 96.94 93 HIS A C 1
ATOM 689 O O . HIS A 1 93 ? 6.477 5.460 15.361 1.00 96.94 93 HIS A O 1
ATOM 695 N N . TYR A 1 94 ? 6.389 3.875 16.941 1.00 96.81 94 TYR A N 1
ATOM 696 C CA . TYR A 1 94 ? 5.573 4.641 17.876 1.00 96.81 94 TYR A CA 1
ATOM 697 C C . TYR A 1 94 ? 6.381 5.023 19.107 1.00 96.81 94 TYR A C 1
ATOM 699 O O . TYR A 1 94 ? 6.859 4.154 19.842 1.00 96.81 94 TYR A O 1
ATOM 707 N N . LEU A 1 95 ? 6.487 6.329 19.371 1.00 94.88 95 LEU A N 1
ATOM 708 C CA . LEU A 1 95 ? 7.075 6.831 20.612 1.00 94.88 95 LEU A CA 1
ATOM 709 C C . LEU A 1 95 ? 6.337 6.241 21.823 1.00 94.88 95 LEU A C 1
ATOM 711 O O . LEU A 1 95 ? 5.125 6.059 21.748 1.00 94.88 95 LEU A O 1
ATOM 715 N N . PRO A 1 96 ? 7.000 6.020 22.972 1.00 93.69 96 PRO A N 1
ATOM 716 C CA . PRO A 1 96 ? 6.335 5.514 24.177 1.00 93.69 96 PRO A CA 1
ATOM 717 C C . PRO A 1 96 ? 5.123 6.343 24.631 1.00 93.69 96 PRO A C 1
ATOM 719 O O . PRO A 1 96 ? 4.229 5.820 25.286 1.00 93.69 96 PRO A O 1
ATOM 722 N N . THR A 1 97 ? 5.097 7.630 24.278 1.00 92.75 97 THR A N 1
ATOM 723 C CA . THR A 1 97 ? 4.011 8.575 24.568 1.00 92.75 97 THR A CA 1
ATOM 724 C C . THR A 1 97 ? 2.854 8.522 23.571 1.00 92.75 97 THR A C 1
ATOM 726 O O . THR A 1 97 ? 1.873 9.237 23.762 1.00 92.75 97 THR A O 1
ATOM 729 N N . ASP A 1 98 ? 2.960 7.738 22.496 1.00 92.94 98 ASP A N 1
ATOM 730 C CA . ASP A 1 98 ? 1.886 7.599 21.520 1.00 92.94 98 ASP A CA 1
ATOM 731 C C . ASP A 1 98 ? 0.654 6.956 22.184 1.00 92.94 98 ASP A C 1
ATOM 733 O O . ASP A 1 98 ? 0.754 5.856 22.745 1.00 92.94 98 ASP A O 1
ATOM 737 N N . PRO A 1 99 ? -0.521 7.610 22.139 1.00 90.00 99 PRO A N 1
ATOM 738 C CA . PRO A 1 99 ? -1.695 7.145 22.863 1.00 90.00 99 PRO A CA 1
ATOM 739 C C . PRO A 1 99 ? -2.189 5.784 22.365 1.00 90.00 99 PRO A C 1
ATOM 741 O O . PRO A 1 99 ? -2.720 5.008 23.163 1.00 90.00 99 PRO A O 1
ATOM 744 N N . THR A 1 100 ? -1.987 5.461 21.082 1.00 91.19 100 THR A N 1
ATOM 745 C CA . THR A 1 100 ? -2.460 4.209 20.480 1.00 91.19 100 THR A CA 1
ATOM 746 C C . THR A 1 100 ? -1.752 2.988 21.056 1.00 91.19 100 THR A C 1
ATOM 748 O O . THR A 1 100 ? -2.309 1.894 21.000 1.00 91.19 100 THR A O 1
ATOM 751 N N . ARG A 1 101 ? -0.573 3.147 21.679 1.00 93.56 101 ARG A N 1
ATOM 752 C CA . ARG A 1 101 ? 0.160 2.052 22.342 1.00 93.56 101 ARG A CA 1
ATOM 753 C C . ARG A 1 101 ? -0.581 1.450 23.530 1.00 93.56 101 ARG A C 1
ATOM 755 O O . ARG A 1 101 ? -0.318 0.309 23.882 1.00 93.56 101 ARG A O 1
ATOM 762 N N . THR A 1 102 ? -1.499 2.200 24.135 1.00 93.06 102 THR A N 1
ATOM 763 C CA . THR A 1 102 ? -2.287 1.742 25.292 1.00 93.06 102 THR A CA 1
ATOM 764 C C . THR A 1 102 ? -3.699 1.294 24.920 1.00 93.06 102 THR A C 1
ATOM 766 O O . THR A 1 102 ? -4.471 0.911 25.796 1.00 93.06 102 THR A O 1
ATOM 769 N N . TRP A 1 103 ? -4.070 1.366 23.639 1.00 95.81 103 TRP A N 1
ATOM 770 C CA . TRP A 1 103 ? -5.400 0.969 23.187 1.00 95.81 103 TRP A CA 1
ATOM 771 C C . TRP A 1 103 ? -5.480 -0.546 23.032 1.00 95.81 103 TRP A C 1
ATOM 773 O O . TRP A 1 103 ? -4.576 -1.168 22.474 1.00 95.81 103 TRP A O 1
ATOM 783 N N . ASP A 1 104 ? -6.590 -1.118 23.491 1.00 98.06 104 ASP A N 1
ATOM 784 C CA . ASP A 1 104 ? -6.914 -2.518 23.249 1.00 98.06 104 ASP A CA 1
ATOM 785 C C . ASP A 1 104 ? -7.389 -2.759 21.805 1.00 98.06 104 ASP A C 1
ATOM 787 O O . ASP A 1 104 ? -7.674 -1.830 21.036 1.00 98.06 104 ASP A O 1
ATOM 791 N N . ALA A 1 105 ? -7.486 -4.039 21.437 1.00 98.38 105 ALA A N 1
ATOM 792 C CA . ALA A 1 105 ? -7.894 -4.451 20.101 1.00 98.38 105 ALA A CA 1
ATOM 793 C C . ALA A 1 105 ? -9.312 -3.976 19.739 1.00 98.38 105 ALA A C 1
ATOM 795 O O . ALA A 1 105 ? -9.571 -3.651 18.583 1.00 98.38 105 ALA A O 1
ATOM 796 N N . GLY A 1 106 ? -10.227 -3.887 20.712 1.00 98.69 106 GLY A N 1
ATOM 797 C CA . GLY A 1 106 ? -11.607 -3.457 20.481 1.00 98.69 106 GLY A CA 1
ATOM 798 C C . GLY A 1 106 ? -11.699 -1.980 20.100 1.00 98.69 106 GLY A C 1
ATOM 799 O O . GLY A 1 106 ? -12.358 -1.628 19.121 1.00 98.69 106 GLY A O 1
ATOM 800 N N . ARG A 1 107 ? -10.985 -1.114 20.825 1.00 98.06 107 ARG A N 1
ATOM 801 C CA . ARG A 1 107 ? -10.898 0.319 20.526 1.00 98.06 107 ARG A CA 1
ATOM 802 C C . ARG A 1 107 ? -10.221 0.573 19.181 1.00 98.06 107 ARG A C 1
ATOM 804 O O . ARG A 1 107 ? -10.684 1.421 18.419 1.00 98.06 107 ARG A O 1
ATOM 811 N N . LEU A 1 108 ? -9.151 -0.161 18.877 1.00 98.56 108 LEU A N 1
ATOM 812 C CA . LEU A 1 108 ? -8.472 -0.083 17.581 1.00 98.56 108 LEU A CA 1
ATOM 813 C C . LEU A 1 108 ? -9.383 -0.548 16.441 1.00 98.56 108 LEU A C 1
ATOM 815 O O . LEU A 1 108 ? -9.519 0.161 15.449 1.00 98.56 108 LEU A O 1
ATOM 819 N N . ALA A 1 109 ? -10.067 -1.682 16.600 1.00 98.88 109 ALA A N 1
ATOM 820 C CA . ALA A 1 109 ? -10.998 -2.192 15.599 1.00 98.88 109 ALA A CA 1
ATOM 821 C C . ALA A 1 109 ? -12.129 -1.195 15.329 1.00 98.88 109 ALA A C 1
ATOM 823 O O . ALA A 1 109 ? -12.396 -0.880 14.172 1.00 98.88 109 ALA A O 1
ATOM 824 N N . ALA A 1 110 ? -12.747 -0.640 16.380 1.00 98.69 110 ALA A N 1
ATOM 825 C CA . ALA A 1 110 ? -13.779 0.387 16.243 1.00 98.69 110 ALA A CA 1
ATOM 826 C C . ALA A 1 110 ? -13.260 1.588 15.445 1.00 98.69 110 ALA A C 1
ATOM 828 O O . ALA A 1 110 ? -13.918 2.048 14.513 1.00 98.69 110 ALA A O 1
ATOM 829 N N . ARG A 1 111 ? -12.034 2.035 15.745 1.00 98.19 111 ARG A N 1
ATOM 830 C CA . ARG A 1 111 ? -11.388 3.107 14.996 1.00 98.19 111 ARG A CA 1
ATOM 831 C C . ARG A 1 111 ? -11.219 2.757 13.516 1.00 98.19 111 ARG A C 1
ATOM 833 O O . ARG A 1 111 ? -11.639 3.539 12.668 1.00 98.19 111 ARG A O 1
ATOM 840 N N . PHE A 1 112 ? -10.634 1.606 13.199 1.00 98.81 112 PHE A N 1
ATOM 841 C CA . PHE A 1 112 ? -10.373 1.200 11.815 1.00 98.81 112 PHE A CA 1
ATOM 842 C C . PHE A 1 112 ? -11.677 1.049 11.018 1.00 98.81 112 PHE A C 1
ATOM 844 O O . PHE A 1 112 ? -11.769 1.509 9.881 1.00 98.81 112 PHE A O 1
ATOM 851 N N . ILE A 1 113 ? -12.711 0.469 11.636 1.00 98.88 113 ILE A N 1
ATOM 852 C CA . ILE A 1 113 ? -14.043 0.317 11.039 1.00 98.88 113 ILE A CA 1
ATOM 853 C C . ILE A 1 113 ? -14.641 1.684 10.710 1.00 98.88 113 ILE A C 1
ATOM 855 O O . ILE A 1 113 ? -15.101 1.886 9.585 1.00 98.88 113 ILE A O 1
ATOM 859 N N . THR A 1 114 ? -14.607 2.634 11.648 1.00 98.69 114 THR A N 1
ATOM 860 C CA . THR A 1 114 ? -15.090 4.003 11.420 1.00 98.69 114 THR A CA 1
ATOM 861 C C . THR A 1 114 ? -14.331 4.686 10.283 1.00 98.69 114 THR A C 1
ATOM 863 O O . THR A 1 114 ? -14.952 5.292 9.415 1.00 98.69 114 THR A O 1
ATOM 866 N N . GLU A 1 115 ? -13.005 4.558 10.218 1.00 98.81 115 GLU A N 1
ATOM 867 C CA . GLU A 1 115 ? -12.219 5.195 9.151 1.00 98.81 115 GLU A CA 1
ATOM 868 C C . GLU A 1 115 ? -12.497 4.627 7.760 1.00 98.81 115 GLU A C 1
ATOM 870 O O . GLU A 1 115 ? -12.448 5.357 6.767 1.00 98.81 115 GLU A O 1
ATOM 875 N N . ILE A 1 116 ? -12.818 3.336 7.688 1.00 98.81 116 ILE A N 1
ATOM 876 C CA . ILE A 1 116 ? -13.220 2.696 6.441 1.00 98.81 116 ILE A CA 1
ATOM 877 C C . ILE A 1 116 ? -14.647 3.099 6.078 1.00 98.81 116 ILE A C 1
ATOM 879 O O . ILE A 1 116 ? -14.901 3.428 4.925 1.00 98.81 116 ILE A O 1
ATOM 883 N N . THR A 1 117 ? -15.595 3.057 7.013 1.00 98.38 117 THR A N 1
ATOM 884 C CA . THR A 1 117 ? -17.034 3.165 6.706 1.00 98.38 117 THR A CA 1
ATOM 885 C C . THR A 1 117 ? -17.557 4.600 6.686 1.00 98.38 117 THR A C 1
ATOM 887 O O . THR A 1 117 ? -18.335 4.943 5.794 1.00 98.38 117 THR A O 1
ATOM 890 N N . GLU A 1 118 ? -17.093 5.441 7.609 1.00 98.19 118 GLU A N 1
ATOM 891 C CA . GLU A 1 118 ? -17.591 6.802 7.840 1.00 98.19 118 GLU A CA 1
ATOM 892 C C . GLU A 1 118 ? -16.593 7.886 7.420 1.00 98.19 118 GLU A C 1
ATOM 894 O O . GLU A 1 118 ? -17.008 8.912 6.889 1.00 98.19 118 GLU A O 1
ATOM 899 N N . GLY A 1 119 ? -15.292 7.679 7.650 1.00 98.56 119 GLY A N 1
ATOM 900 C CA . GLY A 1 119 ? -14.243 8.641 7.298 1.00 98.56 119 GLY A CA 1
ATOM 901 C C . GLY A 1 119 ? -13.093 8.698 8.297 1.00 98.56 119 GLY A C 1
ATOM 902 O O . GLY A 1 119 ? -13.263 8.461 9.494 1.00 98.56 119 GLY A O 1
ATOM 903 N N . MET A 1 120 ? -11.912 9.052 7.798 1.00 98.75 120 MET A N 1
ATOM 904 C CA . MET A 1 120 ? -10.734 9.365 8.605 1.00 98.75 120 MET A CA 1
ATOM 905 C C . MET A 1 120 ? -10.920 10.699 9.345 1.00 98.75 120 MET A C 1
ATOM 907 O O . MET A 1 120 ? -11.676 11.558 8.883 1.00 98.75 120 MET A O 1
ATOM 911 N N . PRO A 1 121 ? -10.277 10.903 10.510 1.00 98.12 121 PRO A N 1
ATOM 912 C CA . PRO A 1 121 ? -10.251 12.223 11.137 1.00 98.12 121 PRO A CA 1
ATOM 913 C C . PRO A 1 121 ? -9.455 13.199 10.256 1.00 98.12 121 PRO A C 1
ATOM 915 O O . PRO A 1 121 ? -8.645 12.780 9.432 1.00 98.12 121 PRO A O 1
ATOM 918 N N . GLN A 1 122 ? -9.584 14.496 10.512 1.00 97.06 122 GLN A N 1
ATOM 919 C CA . GLN A 1 122 ? -8.605 15.467 10.006 1.00 97.06 122 GLN A CA 1
ATOM 920 C C . GLN A 1 122 ? -7.225 15.300 10.658 1.00 97.06 122 GLN A C 1
ATOM 922 O O . GLN A 1 122 ? -6.206 15.513 10.015 1.00 97.06 122 GLN A O 1
ATOM 927 N N . ALA A 1 123 ? -7.184 14.905 11.933 1.00 95.31 123 ALA A N 1
ATOM 928 C CA . ALA A 1 123 ? -5.944 14.694 12.671 1.00 95.31 123 ALA A CA 1
ATOM 929 C C . ALA A 1 123 ? -6.053 13.483 13.603 1.00 95.31 123 ALA A C 1
ATOM 931 O O . ALA A 1 123 ? -7.009 13.359 14.371 1.00 95.31 123 ALA A O 1
ATOM 932 N N . ASP A 1 124 ? -5.035 12.624 13.603 1.00 95.25 124 ASP A N 1
ATOM 933 C CA . ASP A 1 124 ? -5.011 11.408 14.430 1.00 95.25 124 ASP A CA 1
ATOM 934 C C . ASP A 1 124 ? -5.047 11.692 15.936 1.00 95.25 124 ASP A C 1
ATOM 936 O O . ASP A 1 124 ? -5.614 10.910 16.699 1.00 95.25 124 ASP A O 1
ATOM 940 N N . ALA A 1 125 ? -4.516 12.841 16.365 1.00 91.94 125 ALA A N 1
ATOM 941 C CA . ALA A 1 125 ? -4.569 13.287 17.757 1.00 91.94 125 ALA A CA 1
ATOM 942 C C . ALA A 1 125 ? -5.995 13.628 18.242 1.00 91.94 125 ALA A C 1
ATOM 944 O O . ALA A 1 125 ? -6.235 13.674 19.448 1.00 91.94 125 ALA A O 1
ATOM 945 N N . ALA A 1 126 ? -6.940 13.856 17.324 1.00 92.50 126 ALA A N 1
ATOM 946 C CA . ALA A 1 126 ? -8.334 14.181 17.614 1.00 92.50 126 ALA A CA 1
ATOM 947 C C . ALA A 1 126 ? -9.274 13.174 16.923 1.00 92.50 126 ALA A C 1
ATOM 949 O O . ALA A 1 126 ? -9.977 13.525 15.972 1.00 92.50 126 ALA A O 1
ATOM 950 N N . PRO A 1 127 ? -9.312 11.905 17.375 1.00 90.12 127 PRO A N 1
ATOM 951 C CA . PRO A 1 127 ? -10.046 10.848 16.683 1.00 90.12 127 PRO A CA 1
ATOM 952 C C . PRO A 1 127 ? -11.562 11.094 16.606 1.00 90.12 127 PRO A C 1
ATOM 954 O O . PRO A 1 127 ? -12.192 10.703 15.619 1.00 90.12 127 PRO A O 1
ATOM 957 N N . ASP A 1 128 ? -12.122 11.788 17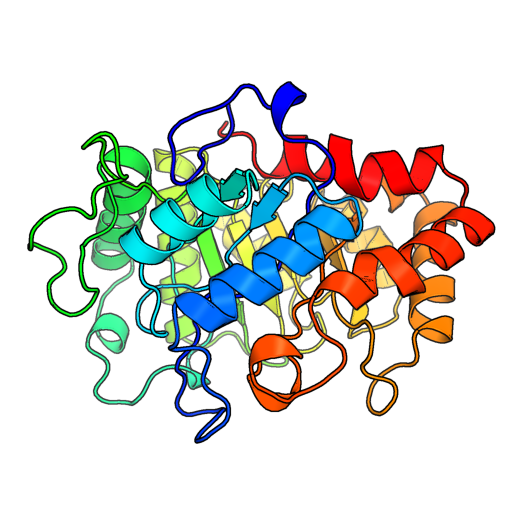.596 1.00 92.06 128 ASP A N 1
ATOM 958 C CA . ASP A 1 128 ? -13.540 12.168 17.665 1.00 92.06 128 ASP A CA 1
ATOM 959 C C . ASP A 1 128 ? -13.812 13.564 17.072 1.00 92.06 128 ASP A C 1
ATOM 961 O O . ASP A 1 128 ? -14.916 14.095 17.185 1.00 92.06 128 ASP A O 1
ATOM 965 N N . GLY A 1 129 ? -12.794 14.182 16.464 1.00 93.75 129 GLY A N 1
ATOM 966 C CA . GLY A 1 129 ? -12.906 15.459 15.770 1.00 93.75 129 GLY A CA 1
ATOM 967 C C . GLY A 1 129 ? -13.599 15.350 14.403 1.00 93.75 129 GLY A C 1
ATOM 968 O O . GLY A 1 129 ? -14.097 14.283 14.026 1.00 93.75 129 GLY A O 1
ATOM 969 N N . PRO A 1 130 ? -13.620 16.454 13.633 1.00 96.81 130 PRO A N 1
ATOM 970 C CA . PRO A 1 130 ? -14.188 16.465 12.290 1.00 96.81 130 PRO A CA 1
ATOM 971 C C . PRO A 1 130 ? -13.561 15.399 11.385 1.00 96.81 130 PRO A C 1
ATOM 973 O O . PRO A 1 130 ? -12.362 15.108 11.466 1.00 96.81 130 PRO A O 1
ATOM 976 N N . ARG A 1 131 ? -14.385 14.821 10.506 1.00 98.12 131 ARG A N 1
ATOM 977 C CA . ARG A 1 131 ? -13.910 13.921 9.451 1.00 98.12 131 ARG A CA 1
ATOM 978 C C . ARG A 1 131 ? -13.204 14.730 8.370 1.00 98.12 131 ARG A C 1
ATOM 980 O O . ARG A 1 131 ? -13.678 15.807 8.017 1.00 98.12 131 ARG A O 1
ATOM 987 N N . ALA A 1 132 ? -12.106 14.190 7.857 1.00 98.62 132 ALA A N 1
ATOM 988 C CA . ALA A 1 132 ? -11.421 14.731 6.696 1.00 98.62 132 ALA A CA 1
ATOM 989 C C . ALA A 1 132 ? -12.362 14.762 5.490 1.00 98.62 132 ALA A C 1
ATOM 991 O O . ALA A 1 132 ? -13.108 13.802 5.264 1.00 98.62 132 ALA A O 1
ATOM 992 N N . GLN A 1 133 ? -12.313 15.845 4.719 1.00 98.56 133 GLN A N 1
ATOM 993 C CA . GLN A 1 133 ? -13.153 16.029 3.539 1.00 98.56 133 GLN A CA 1
ATOM 994 C C . GLN A 1 133 ? -12.323 16.081 2.257 1.00 98.56 133 GLN A C 1
ATOM 996 O O . GLN A 1 133 ? -11.283 16.735 2.183 1.00 98.56 133 GLN A O 1
ATOM 1001 N N . ALA A 1 134 ? -12.808 15.391 1.229 1.00 98.38 134 ALA A N 1
ATOM 1002 C CA . ALA A 1 134 ? -12.329 15.560 -0.131 1.00 98.38 134 ALA A CA 1
ATOM 1003 C C . ALA A 1 134 ? -12.773 16.936 -0.676 1.00 98.38 134 ALA A C 1
ATOM 1005 O O . ALA A 1 134 ? -13.678 17.562 -0.115 1.00 98.38 134 ALA A O 1
ATOM 1006 N N . PRO A 1 135 ? -12.188 17.425 -1.787 1.00 97.94 135 PRO A N 1
ATOM 1007 C CA . PRO A 1 135 ? -12.545 18.731 -2.356 1.00 97.94 135 PRO A CA 1
ATOM 1008 C C . PRO A 1 135 ? -14.029 18.918 -2.718 1.00 97.94 135 PRO A C 1
ATOM 1010 O O . PRO A 1 135 ? -14.483 20.054 -2.833 1.00 97.94 135 PRO A O 1
ATOM 1013 N N . ASP A 1 136 ? -14.791 17.835 -2.889 1.00 97.19 136 ASP A N 1
ATOM 1014 C CA . ASP A 1 136 ? -16.240 17.863 -3.137 1.00 97.19 136 ASP A CA 1
ATOM 1015 C C . ASP A 1 136 ? -17.099 17.865 -1.854 1.00 97.19 136 ASP A C 1
ATOM 1017 O O . ASP A 1 136 ? -18.329 17.879 -1.929 1.00 97.19 136 ASP A O 1
ATOM 1021 N N . GLY A 1 137 ? -16.465 17.865 -0.677 1.00 97.69 137 GLY A N 1
ATOM 1022 C CA . GLY A 1 137 ? -17.102 17.825 0.639 1.00 97.69 137 GLY A CA 1
ATOM 1023 C C . GLY A 1 137 ? -17.447 16.420 1.148 1.00 97.69 137 GLY A C 1
ATOM 1024 O O . GLY A 1 137 ? -17.944 16.293 2.269 1.00 97.69 137 GLY A O 1
ATOM 1025 N N . SER A 1 138 ? -17.200 15.361 0.371 1.00 97.88 138 SE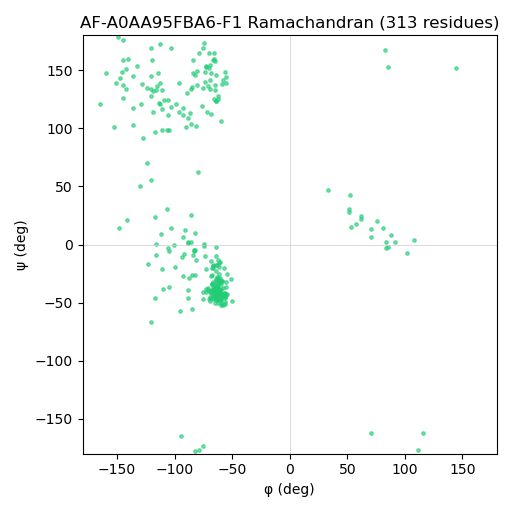R A N 1
ATOM 1026 C CA . SER A 1 138 ? -17.412 13.980 0.820 1.00 97.88 138 SER A CA 1
ATOM 1027 C C . SER A 1 138 ? -16.344 13.542 1.838 1.00 97.88 138 SER A C 1
ATOM 1029 O O . SER A 1 138 ? -15.229 14.067 1.826 1.00 97.88 138 SER A O 1
ATOM 1031 N N . PRO A 1 139 ? -16.644 12.599 2.753 1.00 98.31 139 PRO A N 1
ATOM 1032 C CA . PRO A 1 139 ? -15.657 12.132 3.720 1.00 98.31 139 PRO A CA 1
ATOM 1033 C C . PRO A 1 139 ? -14.549 11.309 3.049 1.00 98.31 139 PRO A C 1
ATOM 1035 O O . PRO A 1 139 ? -14.826 10.363 2.306 1.00 98.31 139 PRO A O 1
ATOM 1038 N N . VAL A 1 140 ? -13.292 11.600 3.392 1.00 98.88 140 VAL A N 1
ATOM 1039 C CA . VAL A 1 140 ? -12.145 10.789 2.966 1.00 98.88 140 VAL A CA 1
ATOM 1040 C C . VAL A 1 140 ? -12.105 9.516 3.802 1.00 98.88 140 VAL A C 1
ATOM 1042 O O . VAL A 1 140 ? -11.964 9.567 5.025 1.00 98.88 140 VAL A O 1
ATOM 1045 N N . ARG A 1 141 ? -12.219 8.357 3.154 1.00 98.81 141 ARG A N 1
ATOM 1046 C CA . ARG A 1 141 ? -12.247 7.047 3.819 1.00 98.81 141 ARG A CA 1
ATOM 1047 C C . ARG A 1 141 ? -11.023 6.214 3.458 1.00 98.81 141 ARG A C 1
ATOM 1049 O O . ARG A 1 141 ? -10.519 6.296 2.339 1.00 98.81 141 ARG A O 1
ATOM 1056 N N . ALA A 1 142 ? -10.569 5.393 4.400 1.00 98.88 142 ALA A N 1
ATOM 1057 C CA . ALA A 1 142 ? -9.535 4.397 4.134 1.00 98.88 142 ALA A CA 1
ATOM 1058 C C . ALA A 1 142 ? -10.109 3.231 3.310 1.00 98.88 142 ALA A C 1
ATOM 1060 O O . ALA A 1 142 ? -11.283 2.881 3.453 1.00 98.88 142 ALA A O 1
ATOM 1061 N N . GLY A 1 143 ? -9.283 2.619 2.461 1.00 98.75 143 GLY A N 1
ATOM 1062 C CA . GLY A 1 143 ? -9.657 1.459 1.644 1.00 98.75 143 GLY A CA 1
ATOM 1063 C C . GLY A 1 143 ? -8.887 0.178 1.963 1.00 98.75 143 GLY A C 1
ATOM 1064 O O . GLY A 1 143 ? -9.266 -0.884 1.473 1.00 98.75 143 GLY A O 1
ATOM 1065 N N . ILE A 1 144 ? -7.845 0.253 2.796 1.00 98.88 144 ILE A N 1
ATOM 1066 C CA . ILE A 1 144 ? -7.054 -0.904 3.225 1.00 98.88 14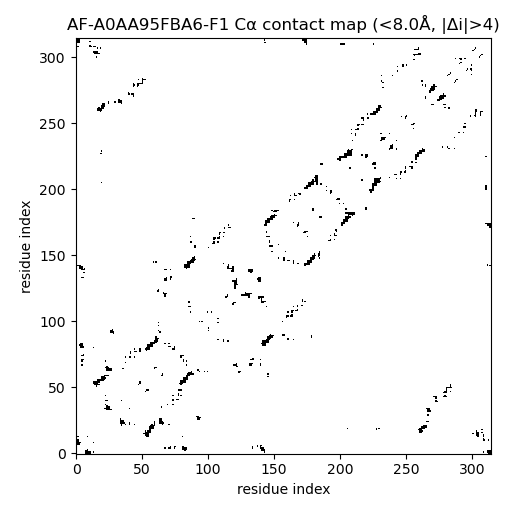4 ILE A CA 1
ATOM 1067 C C . ILE A 1 144 ? -6.636 -0.779 4.698 1.00 98.88 144 ILE A C 1
ATOM 1069 O O . ILE A 1 144 ? -6.500 0.322 5.241 1.00 98.88 144 ILE A O 1
ATOM 1073 N N . LEU A 1 145 ? -6.461 -1.927 5.347 1.00 98.94 145 LEU A N 1
ATOM 1074 C CA . LEU A 1 145 ? -5.977 -2.076 6.717 1.00 98.94 145 LEU A CA 1
ATOM 1075 C C . LEU A 1 145 ? -4.466 -2.346 6.702 1.00 98.94 145 LEU A C 1
ATOM 1077 O O . LEU A 1 145 ? -4.019 -3.148 5.888 1.00 98.94 145 LEU A O 1
ATOM 1081 N N . LYS A 1 146 ? -3.677 -1.750 7.604 1.00 98.88 146 LYS A N 1
ATOM 1082 C CA . LYS A 1 146 ? -2.236 -2.029 7.740 1.00 98.88 146 LYS A CA 1
ATOM 1083 C C . LYS A 1 146 ? -1.846 -2.475 9.147 1.00 98.88 146 LYS A C 1
ATOM 1085 O O . LYS A 1 146 ? -2.274 -1.890 10.142 1.00 98.88 146 LYS A O 1
ATOM 1090 N N . GLY A 1 147 ? -1.026 -3.519 9.193 1.00 98.75 147 GLY A N 1
ATOM 1091 C CA . GLY A 1 147 ? -0.276 -4.002 10.349 1.00 98.75 147 GLY A CA 1
ATOM 1092 C C . GLY A 1 147 ? 1.221 -3.990 10.059 1.00 98.75 147 GLY A C 1
ATOM 1093 O O . GLY A 1 147 ? 1.634 -3.863 8.905 1.00 98.75 147 GLY A O 1
ATOM 1094 N N . GLY A 1 148 ? 2.047 -4.183 11.082 1.00 98.19 148 GLY A N 1
ATOM 1095 C CA . GLY A 1 148 ? 3.464 -4.463 10.882 1.00 98.19 148 GLY A CA 1
ATOM 1096 C C . GLY A 1 148 ? 4.014 -5.402 11.933 1.00 98.19 148 GLY A C 1
ATOM 1097 O O . GLY A 1 148 ? 3.539 -5.374 13.062 1.00 98.19 148 GLY A O 1
ATOM 1098 N N . ILE A 1 149 ? 5.001 -6.202 11.534 1.00 98.50 149 ILE A N 1
ATOM 1099 C CA . ILE A 1 149 ? 5.625 -7.268 12.319 1.00 98.50 149 ILE A CA 1
ATOM 1100 C C . ILE A 1 149 ? 7.141 -7.093 12.307 1.00 98.50 149 ILE A C 1
ATOM 1102 O O . ILE A 1 149 ? 7.733 -6.734 11.282 1.00 98.50 149 ILE A O 1
ATOM 1106 N N . ASP A 1 150 ? 7.758 -7.296 13.469 1.00 97.81 150 ASP A N 1
ATOM 1107 C CA . ASP A 1 150 ? 9.203 -7.215 13.646 1.00 97.81 150 ASP A CA 1
ATOM 1108 C C . ASP A 1 150 ? 9.909 -8.487 13.152 1.00 97.81 150 ASP A C 1
ATOM 1110 O O . ASP A 1 150 ? 9.302 -9.531 12.924 1.00 97.81 150 ASP A O 1
ATOM 1114 N N . TYR A 1 151 ? 11.220 -8.390 12.973 1.00 97.56 151 TYR A N 1
ATOM 1115 C CA . TYR A 1 151 ? 12.089 -9.449 12.504 1.00 97.56 151 TYR A CA 1
ATOM 1116 C C . TYR A 1 151 ? 12.031 -10.655 13.446 1.00 97.56 151 TYR A C 1
ATOM 1118 O O . TYR A 1 151 ? 12.576 -10.616 14.551 1.00 97.56 151 TYR A O 1
ATOM 1126 N N . TRP A 1 152 ? 11.360 -11.724 13.005 1.00 97.56 152 TRP A N 1
ATOM 1127 C CA . TRP A 1 152 ? 11.086 -12.931 13.795 1.00 97.56 152 TRP A CA 1
ATOM 1128 C C . TRP A 1 152 ? 10.448 -12.659 15.167 1.00 97.56 152 TRP A C 1
ATOM 1130 O O . TRP A 1 152 ? 10.660 -13.415 16.120 1.00 97.56 152 TRP A O 1
ATOM 1140 N N . HIS A 1 153 ? 9.659 -11.588 15.287 1.00 97.69 153 HIS A N 1
ATOM 1141 C CA . HIS A 1 153 ? 9.031 -11.230 16.552 1.00 97.69 153 HIS A CA 1
ATOM 1142 C C . HIS A 1 153 ? 7.638 -10.622 16.357 1.00 97.69 153 HIS A C 1
ATOM 1144 O O . HIS A 1 153 ? 7.455 -9.654 15.624 1.00 97.69 153 HIS A O 1
ATOM 1150 N N . ILE A 1 154 ? 6.660 -11.217 17.041 1.00 98.31 154 ILE A N 1
ATOM 1151 C CA . ILE A 1 154 ? 5.285 -10.726 17.153 1.00 98.31 154 ILE A CA 1
ATOM 1152 C C . ILE A 1 154 ? 5.067 -10.427 18.637 1.00 98.31 154 ILE A C 1
ATOM 1154 O O . ILE A 1 154 ? 4.818 -11.341 19.426 1.00 98.31 154 ILE A O 1
ATOM 1158 N N . SER A 1 155 ? 5.228 -9.166 19.026 1.00 97.69 155 SER A N 1
ATOM 1159 C CA . SER A 1 155 ? 5.029 -8.693 20.395 1.00 97.69 155 SER A CA 1
ATOM 1160 C C . SER A 1 155 ? 3.543 -8.613 20.755 1.00 97.69 155 SER A C 1
ATOM 1162 O O . SER A 1 155 ? 2.660 -8.746 19.902 1.00 97.69 155 SER A O 1
ATOM 1164 N N . ASP A 1 156 ? 3.235 -8.326 22.021 1.00 97.81 156 ASP A N 1
ATOM 1165 C CA . ASP A 1 156 ? 1.856 -8.071 22.459 1.00 97.81 156 ASP A CA 1
ATOM 1166 C C . ASP A 1 156 ? 1.231 -6.866 21.729 1.00 97.81 156 ASP A C 1
ATOM 1168 O O . ASP A 1 156 ? 0.026 -6.849 21.454 1.00 97.81 156 ASP A O 1
ATOM 1172 N N . PHE A 1 157 ? 2.044 -5.866 21.363 1.00 97.88 157 PHE A N 1
ATOM 1173 C CA . PHE A 1 157 ? 1.596 -4.716 20.577 1.00 97.88 157 PHE A CA 1
ATOM 1174 C C . PHE A 1 157 ? 1.200 -5.140 19.157 1.00 97.88 157 PHE A C 1
ATOM 1176 O O . PHE A 1 157 ? 0.131 -4.760 18.665 1.00 97.88 157 PHE A O 1
ATOM 1183 N N . GLU A 1 158 ? 2.035 -5.949 18.502 1.00 98.44 158 GLU A N 1
ATOM 1184 C CA . GLU A 1 158 ? 1.740 -6.500 17.180 1.00 98.44 158 GLU A CA 1
ATOM 1185 C C . GLU A 1 158 ? 0.534 -7.444 17.216 1.00 98.44 158 GLU A C 1
ATOM 1187 O O . GLU A 1 158 ? -0.355 -7.323 16.373 1.00 98.44 158 GLU A O 1
ATOM 1192 N N . ARG A 1 159 ? 0.430 -8.306 18.234 1.00 98.44 159 ARG A N 1
ATOM 1193 C CA . ARG A 1 159 ? -0.715 -9.202 18.427 1.00 98.44 159 ARG A CA 1
ATOM 1194 C C . ARG A 1 159 ? -2.024 -8.429 18.579 1.00 98.44 159 ARG A C 1
ATOM 1196 O O . ARG A 1 159 ? -2.979 -8.703 17.860 1.00 98.44 159 ARG A O 1
ATOM 1203 N N . THR A 1 160 ? -2.034 -7.404 19.431 1.00 98.62 160 THR A N 1
ATOM 1204 C CA . THR A 1 160 ? -3.192 -6.509 19.606 1.00 98.62 160 THR A CA 1
ATOM 1205 C C . THR A 1 160 ? -3.582 -5.835 18.286 1.00 98.62 160 THR A C 1
ATOM 1207 O O . THR A 1 160 ? -4.766 -5.653 18.002 1.00 98.62 160 THR A O 1
ATOM 1210 N N . THR A 1 161 ? -2.593 -5.468 17.460 1.00 98.62 161 THR A N 1
ATOM 1211 C CA . THR A 1 161 ? -2.847 -4.925 16.119 1.00 98.62 161 THR A CA 1
ATOM 1212 C C . THR A 1 161 ? -3.502 -5.970 15.218 1.00 98.62 161 THR A C 1
ATOM 1214 O O . THR A 1 161 ? -4.533 -5.669 14.628 1.00 98.62 161 THR A O 1
ATOM 1217 N N . LEU A 1 162 ? -2.954 -7.185 15.121 1.00 98.88 162 LEU A N 1
ATOM 1218 C CA . LEU A 1 162 ? -3.500 -8.249 14.269 1.00 98.88 162 LEU A CA 1
ATOM 1219 C C . LEU A 1 162 ? -4.945 -8.608 14.643 1.00 98.88 162 LEU A C 1
ATOM 1221 O O . LEU A 1 162 ? -5.791 -8.686 13.752 1.00 98.88 162 LEU A O 1
ATOM 1225 N N . ASP A 1 163 ? -5.248 -8.728 15.938 1.00 98.88 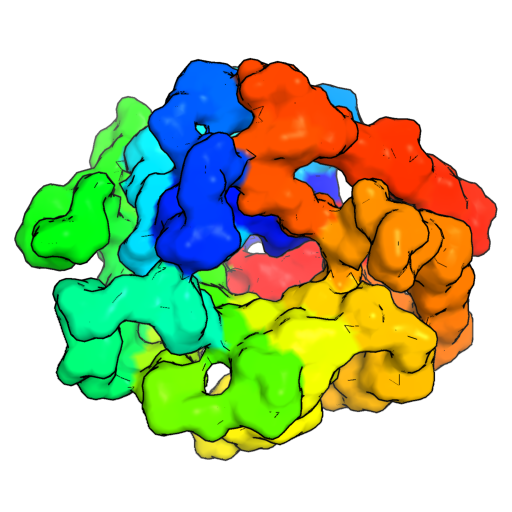163 ASP A N 1
ATOM 1226 C CA . ASP A 1 163 ? -6.603 -9.011 16.426 1.00 98.88 163 ASP A CA 1
ATOM 1227 C C . ASP A 1 163 ? -7.588 -7.892 16.003 1.00 98.88 163 ASP A C 1
ATOM 1229 O O . ASP A 1 163 ? -8.694 -8.154 15.517 1.00 98.88 163 ASP A O 1
ATOM 1233 N N . ALA A 1 164 ? -7.167 -6.624 16.111 1.00 98.88 164 ALA A N 1
ATOM 1234 C CA . ALA A 1 164 ? -7.963 -5.472 15.685 1.00 98.88 164 ALA A CA 1
ATOM 1235 C C . ALA A 1 164 ? -8.174 -5.415 14.163 1.00 98.88 164 ALA A C 1
ATOM 1237 O O . ALA A 1 164 ? -9.275 -5.105 13.697 1.00 98.88 164 ALA A O 1
ATOM 1238 N N . LEU A 1 165 ? -7.133 -5.721 13.381 1.00 98.88 165 LEU A N 1
ATOM 1239 C CA . LEU A 1 165 ? -7.208 -5.776 11.919 1.00 98.88 165 LEU A CA 1
ATOM 1240 C C . LEU A 1 165 ? -8.161 -6.879 11.468 1.00 98.88 165 LEU A C 1
ATOM 1242 O O . LEU A 1 165 ? -8.982 -6.640 10.586 1.00 98.88 165 LEU A O 1
ATOM 1246 N N . ALA A 1 166 ? -8.109 -8.054 12.096 1.00 98.88 166 ALA A N 1
ATOM 1247 C CA . ALA A 1 166 ? -9.004 -9.152 11.767 1.00 98.88 166 ALA A CA 1
ATOM 1248 C C . ALA A 1 166 ? -10.470 -8.798 12.054 1.00 98.88 166 ALA A C 1
ATOM 1250 O O . ALA A 1 166 ? -11.340 -9.004 11.206 1.00 98.88 166 ALA A O 1
ATOM 1251 N N . ALA A 1 167 ? -10.749 -8.180 13.205 1.00 98.88 167 ALA A N 1
ATOM 1252 C CA . ALA A 1 167 ? -12.084 -7.684 13.524 1.00 98.88 167 ALA A CA 1
ATOM 1253 C C . ALA A 1 167 ? -12.579 -6.637 12.508 1.00 98.88 167 ALA A C 1
ATOM 1255 O O . ALA A 1 167 ? -13.713 -6.730 12.031 1.00 98.88 167 ALA A O 1
ATOM 1256 N N . ALA A 1 168 ? -11.728 -5.677 12.131 1.00 98.88 168 ALA A N 1
ATOM 1257 C CA . ALA A 1 168 ? -12.068 -4.658 11.142 1.00 98.88 168 ALA A CA 1
ATOM 1258 C C . ALA A 1 168 ? -12.280 -5.247 9.739 1.00 98.88 168 ALA A C 1
ATOM 1260 O O . ALA A 1 168 ? -13.224 -4.859 9.048 1.00 98.88 168 ALA A O 1
ATOM 1261 N N . HIS A 1 169 ? -11.465 -6.224 9.335 1.00 98.81 169 HIS A N 1
ATOM 1262 C CA . HIS A 1 169 ? -11.635 -6.960 8.085 1.00 98.81 169 HIS A CA 1
ATOM 1263 C C . HIS A 1 169 ? -13.003 -7.641 8.032 1.00 98.81 169 HIS A C 1
ATOM 1265 O O . HIS A 1 169 ? -13.761 -7.407 7.095 1.00 98.81 169 HIS A O 1
ATOM 1271 N N . ARG A 1 170 ? -13.369 -8.416 9.062 1.00 98.62 170 ARG A N 1
ATOM 1272 C CA . ARG A 1 170 ? -14.666 -9.114 9.109 1.00 98.62 170 ARG A CA 1
ATOM 1273 C C . ARG A 1 170 ? -15.860 -8.158 9.052 1.00 98.62 170 ARG A C 1
ATOM 1275 O O . ARG A 1 170 ? -16.907 -8.527 8.533 1.00 98.62 170 ARG A O 1
ATOM 1282 N N . ALA A 1 171 ? -15.715 -6.947 9.589 1.00 98.62 171 ALA A N 1
ATOM 1283 C CA . ALA A 1 171 ? -16.781 -5.949 9.609 1.00 98.62 171 ALA A CA 1
ATOM 1284 C C . ALA A 1 171 ? -16.911 -5.145 8.304 1.00 98.62 171 ALA A C 1
ATOM 1286 O O . ALA A 1 171 ? -17.985 -4.619 8.021 1.00 98.62 171 ALA A O 1
ATOM 1287 N N . THR A 1 172 ? -15.831 -5.004 7.531 1.00 98.69 172 THR A N 1
ATOM 1288 C CA 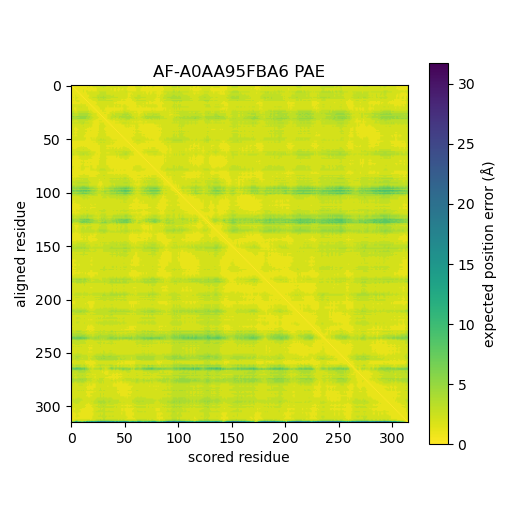. THR A 1 172 ? -15.768 -4.046 6.408 1.00 98.69 172 THR A CA 1
ATOM 1289 C C . THR A 1 172 ? -15.431 -4.669 5.062 1.00 98.69 172 THR A C 1
ATOM 1291 O O . THR A 1 172 ? -15.595 -4.020 4.030 1.00 98.69 172 THR A O 1
ATOM 1294 N N . GLY A 1 173 ? -14.896 -5.888 5.070 1.00 98.38 173 GLY A N 1
ATOM 1295 C CA . GLY A 1 173 ? -14.357 -6.546 3.895 1.00 98.38 173 GLY A CA 1
ATOM 1296 C C . GLY A 1 173 ? -13.050 -5.943 3.376 1.00 98.38 173 GLY A C 1
ATOM 1297 O O . GLY A 1 173 ? -12.609 -6.363 2.314 1.00 98.38 173 GLY A O 1
ATOM 1298 N N . ALA A 1 174 ? -12.413 -4.979 4.052 1.00 98.75 174 ALA A N 1
ATOM 1299 C CA . ALA A 1 174 ? -11.152 -4.391 3.585 1.00 98.75 174 ALA A CA 1
ATOM 1300 C C . ALA A 1 174 ? -9.980 -5.371 3.712 1.00 98.75 174 ALA A C 1
ATOM 1302 O O . ALA A 1 174 ? -9.847 -6.042 4.732 1.00 98.75 174 ALA A O 1
ATOM 1303 N N . ALA A 1 175 ? -9.122 -5.460 2.694 1.00 98.81 175 ALA A N 1
ATOM 1304 C CA . ALA A 1 175 ? -7.922 -6.295 2.751 1.00 98.81 175 ALA A CA 1
ATOM 1305 C C . ALA A 1 175 ? -6.912 -5.783 3.794 1.00 98.81 175 ALA A C 1
ATOM 1307 O O . ALA A 1 175 ? -6.945 -4.614 4.188 1.00 98.81 175 ALA A O 1
ATOM 1308 N N . ILE A 1 176 ? -6.010 -6.666 4.223 1.00 98.94 176 ILE A N 1
ATOM 1309 C CA . ILE A 1 176 ? -4.977 -6.379 5.218 1.00 98.94 176 ILE A CA 1
ATOM 1310 C C . ILE A 1 176 ? -3.600 -6.417 4.554 1.00 98.94 176 ILE A C 1
ATOM 1312 O O . ILE A 1 176 ? -3.175 -7.439 4.026 1.00 98.94 176 ILE A O 1
ATOM 1316 N N . MET A 1 177 ? -2.880 -5.307 4.618 1.00 98.94 177 MET A N 1
ATOM 1317 C CA . MET A 1 177 ? -1.451 -5.229 4.354 1.00 98.94 177 MET A CA 1
ATOM 1318 C C . MET A 1 177 ? -0.680 -5.473 5.646 1.00 98.94 177 MET A C 1
ATOM 1320 O O . MET A 1 177 ? -0.945 -4.831 6.660 1.00 98.94 177 MET A O 1
ATOM 1324 N N . VAL A 1 178 ? 0.304 -6.364 5.614 1.00 98.88 178 VAL A N 1
ATOM 1325 C CA . VAL A 1 178 ? 1.203 -6.587 6.748 1.00 98.88 178 VAL A CA 1
ATOM 1326 C C . VAL A 1 178 ? 2.629 -6.271 6.326 1.00 98.88 178 VAL A C 1
ATOM 1328 O O . VAL A 1 178 ? 3.192 -6.959 5.480 1.00 98.88 178 VAL A O 1
ATOM 1331 N N . HIS A 1 179 ? 3.211 -5.229 6.922 1.00 98.75 179 HIS A N 1
ATOM 1332 C CA . HIS A 1 179 ? 4.655 -4.986 6.887 1.00 98.75 179 HIS A CA 1
ATOM 1333 C C . HIS A 1 179 ? 5.374 -6.139 7.577 1.00 98.75 179 HIS A C 1
ATOM 1335 O O . HIS A 1 179 ? 5.075 -6.427 8.735 1.00 98.75 179 HIS A O 1
ATOM 1341 N N . LEU A 1 180 ? 6.357 -6.738 6.912 1.00 98.56 180 LEU A N 1
ATOM 1342 C CA . LEU A 1 180 ? 7.256 -7.714 7.520 1.00 98.56 180 LEU A CA 1
ATOM 1343 C C . LEU A 1 180 ? 8.697 -7.222 7.414 1.00 98.56 180 LEU A C 1
ATOM 1345 O O . LEU A 1 180 ? 9.155 -6.836 6.337 1.00 98.56 180 LEU A O 1
ATOM 1349 N N . GLU A 1 181 ? 9.461 -7.300 8.499 1.00 97.25 181 GLU A N 1
ATOM 1350 C CA . GLU A 1 181 ? 10.914 -7.214 8.361 1.00 97.25 181 GLU A CA 1
ATOM 1351 C C . GLU A 1 181 ? 11.433 -8.458 7.640 1.00 97.25 181 GLU A C 1
ATOM 1353 O O . GLU A 1 181 ? 11.387 -9.561 8.187 1.00 97.25 181 GLU A O 1
ATOM 1358 N N . PHE A 1 182 ? 11.945 -8.273 6.420 1.00 95.75 182 PHE A N 1
ATOM 1359 C CA . PHE A 1 182 ? 12.563 -9.329 5.608 1.00 95.75 182 PHE A CA 1
ATOM 1360 C C . PHE A 1 182 ? 11.680 -10.576 5.447 1.00 95.75 182 PHE A C 1
ATOM 1362 O O . PHE A 1 182 ? 12.167 -11.686 5.608 1.00 95.75 182 PHE A O 1
ATOM 1369 N N . CYS A 1 183 ? 10.376 -10.395 5.201 1.00 97.56 183 CYS A N 1
ATOM 1370 C CA . CYS A 1 183 ? 9.393 -11.484 5.066 1.00 97.56 183 CYS A CA 1
ATOM 1371 C C . CYS A 1 183 ? 9.353 -12.491 6.242 1.00 97.56 183 CYS A C 1
ATOM 1373 O O . CYS A 1 183 ? 8.770 -13.570 6.140 1.00 97.56 183 CYS A O 1
ATOM 1375 N N . THR A 1 184 ? 9.953 -12.159 7.385 1.00 97.69 184 THR A N 1
ATOM 1376 C CA . THR A 1 184 ? 10.001 -13.079 8.524 1.00 97.69 184 THR A CA 1
ATOM 1377 C C . THR A 1 184 ? 8.638 -13.210 9.192 1.00 97.69 184 THR A C 1
ATOM 1379 O O . THR A 1 184 ? 7.803 -12.308 9.116 1.00 97.69 184 THR A O 1
ATOM 1382 N N . ALA A 1 185 ? 8.406 -14.356 9.838 1.00 97.94 185 ALA A N 1
ATOM 1383 C CA . ALA A 1 185 ? 7.142 -14.704 10.490 1.00 97.94 185 ALA A CA 1
ATOM 1384 C C . ALA A 1 185 ? 5.895 -14.698 9.568 1.00 97.94 185 ALA A C 1
ATOM 1386 O O . ALA A 1 185 ? 4.760 -14.641 10.046 1.00 97.94 185 ALA A O 1
ATOM 1387 N N . ALA A 1 186 ? 6.074 -14.735 8.240 1.00 98.62 186 ALA A N 1
ATOM 1388 C CA . ALA A 1 186 ? 4.980 -14.629 7.274 1.00 98.62 186 ALA A CA 1
ATOM 1389 C C . ALA A 1 186 ? 3.901 -15.709 7.459 1.00 98.62 186 ALA A C 1
ATOM 1391 O O . ALA A 1 186 ? 2.707 -15.410 7.426 1.00 98.62 186 ALA A O 1
ATOM 1392 N N . HIS A 1 187 ? 4.302 -16.965 7.677 1.00 98.75 187 HIS A N 1
ATOM 1393 C CA . HIS A 1 187 ? 3.356 -18.060 7.891 1.00 98.75 187 HIS A CA 1
ATOM 1394 C C . HIS A 1 187 ? 2.613 -17.924 9.224 1.00 98.75 187 HIS A C 1
ATOM 1396 O O . HIS A 1 187 ? 1.403 -18.134 9.266 1.00 98.75 187 HIS A O 1
ATOM 1402 N N . GLU A 1 188 ? 3.308 -17.511 10.279 1.00 98.75 188 GLU A N 1
ATOM 1403 C CA . GLU A 1 188 ? 2.761 -17.300 11.616 1.00 98.75 188 GLU A CA 1
ATOM 1404 C C . GLU A 1 188 ? 1.723 -16.172 11.621 1.00 98.75 188 GLU A C 1
ATOM 1406 O O . GLU A 1 188 ? 0.656 -16.306 12.218 1.00 98.75 188 GLU A O 1
ATOM 1411 N N . VAL A 1 189 ? 1.987 -15.078 10.903 1.00 98.81 189 VAL A N 1
ATOM 1412 C CA . VAL A 1 189 ? 1.027 -13.981 10.710 1.00 98.81 189 VAL A CA 1
ATOM 1413 C C . VAL A 1 189 ? -0.240 -14.473 10.023 1.00 98.81 189 VAL A C 1
ATOM 1415 O O . VAL A 1 189 ? -1.346 -14.160 10.468 1.00 98.81 189 VAL A O 1
ATOM 1418 N N . LEU A 1 190 ? -0.096 -15.249 8.945 1.00 98.88 190 LEU A N 1
ATOM 1419 C CA . LEU A 1 190 ? -1.243 -15.814 8.241 1.00 98.88 190 LEU A CA 1
ATOM 1420 C C . LEU A 1 190 ? -2.023 -16.797 9.128 1.00 98.88 190 LEU A C 1
ATOM 1422 O O . LEU A 1 190 ? -3.248 -16.817 9.051 1.00 98.88 190 LEU A O 1
ATOM 1426 N N . ASP A 1 191 ? -1.352 -17.576 9.980 1.00 98.88 191 ASP A N 1
ATOM 1427 C CA . ASP A 1 191 ? -2.002 -18.489 10.932 1.00 98.88 191 ASP A CA 1
ATOM 1428 C C . ASP A 1 191 ? -2.796 -17.726 12.002 1.00 98.88 191 ASP A C 1
ATOM 1430 O O . ASP A 1 191 ? -3.939 -18.083 12.292 1.00 98.88 191 ASP A O 1
ATOM 1434 N N . LEU A 1 192 ? -2.231 -16.646 12.552 1.00 98.81 192 LEU A N 1
ATOM 1435 C CA . LEU A 1 192 ? -2.909 -15.792 13.532 1.00 98.81 192 LEU A CA 1
ATOM 1436 C C . LEU A 1 192 ? -4.151 -15.119 12.937 1.00 98.81 192 LEU A C 1
ATOM 1438 O O . LEU A 1 192 ? -5.219 -15.139 13.545 1.00 98.81 192 LEU A O 1
ATOM 1442 N N . LEU A 1 193 ? -4.037 -14.568 11.728 1.00 98.88 193 LEU A N 1
ATOM 1443 C CA . LEU A 1 193 ? -5.167 -13.961 11.024 1.00 98.88 193 LEU A CA 1
ATOM 1444 C C . LEU A 1 193 ? -6.231 -15.006 10.644 1.00 98.88 193 LEU A C 1
ATOM 1446 O O . LEU A 1 193 ? -7.428 -14.745 10.785 1.00 98.88 193 LEU A O 1
ATOM 1450 N N . ALA A 1 194 ? -5.819 -16.207 10.226 1.00 98.81 194 ALA A N 1
ATOM 1451 C CA . ALA A 1 194 ? -6.734 -17.303 9.914 1.00 98.81 194 ALA A CA 1
ATOM 1452 C C . ALA A 1 194 ? -7.492 -17.810 11.151 1.00 98.81 194 ALA A C 1
ATOM 1454 O O . ALA A 1 194 ? -8.684 -18.103 11.050 1.00 98.81 194 ALA A O 1
ATOM 1455 N N . ALA A 1 195 ? -6.845 -17.863 12.321 1.00 98.56 195 ALA A N 1
ATOM 1456 C CA . ALA A 1 195 ? -7.502 -18.193 13.589 1.00 98.56 195 ALA A CA 1
ATOM 1457 C C . ALA A 1 195 ? -8.611 -17.186 13.949 1.00 98.56 195 ALA A C 1
ATOM 1459 O O . ALA A 1 195 ? -9.616 -17.554 14.554 1.00 98.56 195 ALA A O 1
ATOM 1460 N N . GLU A 1 196 ? -8.464 -15.944 13.491 1.00 98.25 196 GLU A N 1
ATOM 1461 C CA . GLU A 1 196 ? -9.459 -14.877 13.587 1.00 98.25 196 GLU A CA 1
ATOM 1462 C C . GLU A 1 196 ? -10.406 -14.821 12.367 1.00 98.25 196 GLU A C 1
ATOM 1464 O O . GLU A 1 196 ? -11.156 -13.864 12.184 1.00 98.25 196 GLU A O 1
ATOM 1469 N N . GLY A 1 197 ? -10.421 -15.837 11.503 1.00 97.69 197 GLY A N 1
ATOM 1470 C CA . GLY A 1 197 ? -11.356 -15.930 10.378 1.00 97.69 197 GLY A CA 1
ATOM 1471 C C . GLY A 1 197 ? -11.040 -15.022 9.185 1.00 97.69 197 GLY A C 1
ATOM 1472 O O . GLY A 1 197 ? -11.928 -14.759 8.375 1.00 97.69 197 GLY A O 1
ATOM 1473 N N . VAL A 1 198 ? -9.801 -14.543 9.052 1.00 98.75 198 VAL A N 1
ATOM 1474 C CA . VAL A 1 198 ? -9.323 -13.835 7.856 1.00 98.75 198 VAL A CA 1
ATOM 1475 C C . VAL A 1 198 ? -8.676 -14.838 6.906 1.00 98.75 198 VAL A C 1
ATOM 1477 O O . VAL A 1 198 ? -7.658 -15.451 7.222 1.00 98.75 198 VAL A O 1
ATOM 1480 N N . ALA A 1 199 ? -9.244 -14.986 5.712 1.00 98.50 199 ALA A N 1
ATOM 1481 C CA . ALA A 1 199 ? -8.650 -15.815 4.670 1.00 98.50 199 ALA A CA 1
ATOM 1482 C C . ALA A 1 199 ? -7.358 -15.173 4.130 1.00 98.50 199 ALA A C 1
ATOM 1484 O O . ALA A 1 199 ? -7.289 -13.953 3.954 1.00 98.50 199 ALA A O 1
ATOM 1485 N N . SER A 1 200 ? -6.337 -15.979 3.829 1.00 98.69 200 SER A N 1
ATOM 1486 C CA . SER A 1 200 ? -5.053 -15.471 3.321 1.00 98.69 200 SER A CA 1
ATOM 1487 C C . SER A 1 200 ? -5.205 -14.728 1.986 1.00 98.69 200 SER A C 1
ATOM 1489 O O . SER A 1 200 ? -4.467 -13.785 1.728 1.00 98.69 200 SER A O 1
ATOM 1491 N N . GLU A 1 201 ? -6.232 -15.032 1.189 1.00 98.50 201 GLU A N 1
ATOM 1492 C CA . GLU A 1 201 ? -6.612 -14.300 -0.029 1.00 98.50 201 GLU A CA 1
ATOM 1493 C C . GLU A 1 201 ? -7.064 -12.855 0.219 1.00 98.50 201 GLU A C 1
ATOM 1495 O O . GLU A 1 201 ? -7.386 -12.141 -0.730 1.00 98.50 201 GLU A O 1
ATOM 1500 N N . ARG A 1 202 ? -7.120 -12.411 1.476 1.00 98.62 202 ARG A N 1
ATOM 1501 C CA . ARG A 1 202 ? -7.399 -11.025 1.867 1.00 98.62 202 ARG A CA 1
ATOM 1502 C C . ARG A 1 202 ? -6.182 -10.343 2.493 1.00 98.62 202 ARG A C 1
ATOM 1504 O O . ARG A 1 202 ? -6.319 -9.233 3.002 1.00 98.62 202 ARG A O 1
ATOM 1511 N N . VAL A 1 203 ? -5.008 -10.978 2.442 1.00 98.94 203 VAL A N 1
ATOM 1512 C CA . VAL A 1 203 ? -3.767 -10.486 3.048 1.00 98.94 203 VAL A CA 1
ATOM 1513 C C . VAL A 1 203 ? -2.699 -10.257 1.980 1.00 98.94 203 VAL A C 1
ATOM 1515 O O . VAL A 1 203 ? -2.453 -11.131 1.149 1.00 98.94 203 VAL A O 1
ATOM 1518 N N . VAL A 1 204 ? -2.042 -9.097 2.019 1.00 98.94 204 VAL A N 1
ATOM 1519 C CA . VAL A 1 204 ? -0.789 -8.838 1.301 1.00 98.94 204 VAL A CA 1
ATOM 1520 C C . VAL A 1 204 ? 0.363 -8.739 2.294 1.00 98.94 204 VAL A C 1
ATOM 1522 O O . VAL A 1 204 ? 0.328 -7.945 3.233 1.00 98.94 204 VAL A O 1
ATOM 1525 N N . LEU A 1 205 ? 1.386 -9.561 2.084 1.00 98.94 205 LEU A N 1
ATOM 1526 C CA . LEU A 1 205 ? 2.619 -9.556 2.863 1.00 98.94 205 LEU A CA 1
ATOM 1527 C C . LEU A 1 205 ? 3.593 -8.602 2.172 1.00 98.94 205 LEU A C 1
ATOM 1529 O O . LEU A 1 205 ? 4.156 -8.937 1.129 1.00 98.94 205 LEU A O 1
ATOM 1533 N N . ALA A 1 206 ? 3.723 -7.388 2.702 1.00 98.69 206 ALA A N 1
ATOM 1534 C CA . ALA A 1 206 ? 4.649 -6.399 2.168 1.00 98.69 206 ALA A CA 1
ATOM 1535 C C . ALA A 1 206 ? 6.096 -6.822 2.439 1.00 98.69 206 ALA A C 1
ATOM 1537 O O . ALA A 1 206 ? 6.372 -7.550 3.397 1.00 98.69 206 ALA A O 1
ATOM 1538 N N . HIS A 1 207 ? 7.013 -6.337 1.601 1.00 98.38 207 HIS A N 1
ATOM 1539 C CA . HIS A 1 207 ? 8.446 -6.623 1.698 1.00 98.38 207 HIS A CA 1
ATOM 1540 C C . HIS A 1 207 ? 8.806 -8.103 1.546 1.00 98.38 207 HIS A C 1
ATOM 1542 O O . HIS A 1 207 ? 9.854 -8.532 2.041 1.00 98.38 207 HIS A O 1
ATOM 1548 N N . ALA A 1 208 ? 7.959 -8.888 0.872 1.00 98.50 208 ALA A N 1
ATOM 1549 C CA . ALA A 1 208 ? 8.234 -10.300 0.641 1.00 98.50 208 ALA A CA 1
ATOM 1550 C C . ALA A 1 208 ? 9.575 -10.467 -0.089 1.00 98.50 208 ALA A C 1
ATOM 1552 O O . ALA A 1 208 ? 10.442 -11.215 0.340 1.00 98.50 208 ALA A O 1
ATOM 1553 N N . ASP A 1 209 ? 9.823 -9.637 -1.102 1.00 98.19 209 ASP A N 1
ATOM 1554 C CA . ASP A 1 209 ? 11.041 -9.658 -1.913 1.00 98.19 209 ASP A CA 1
ATOM 1555 C C . ASP A 1 209 ? 12.343 -9.320 -1.166 1.00 98.19 209 ASP A C 1
ATOM 1557 O O . ASP A 1 209 ? 13.435 -9.525 -1.705 1.00 98.19 209 ASP A O 1
ATOM 1561 N N . ARG A 1 210 ? 12.263 -8.839 0.082 1.00 96.81 210 ARG A N 1
ATOM 1562 C CA . ARG A 1 210 ? 13.452 -8.600 0.913 1.00 96.81 210 ARG A CA 1
ATOM 1563 C C . ARG A 1 210 ? 14.084 -9.900 1.416 1.00 96.81 210 ARG A C 1
ATOM 1565 O O . ARG A 1 210 ? 15.284 -9.884 1.714 1.00 96.81 210 ARG A O 1
ATOM 1572 N N . ASP A 1 211 ? 13.327 -10.997 1.446 1.00 96.81 211 ASP A N 1
ATOM 1573 C CA . ASP A 1 211 ? 13.854 -12.358 1.548 1.00 96.81 211 ASP A CA 1
ATOM 1574 C C . ASP A 1 211 ? 13.754 -13.052 0.179 1.00 96.81 211 ASP A C 1
ATOM 1576 O O . ASP A 1 211 ? 12.677 -13.481 -0.220 1.00 96.81 211 ASP A O 1
ATOM 1580 N N . PRO A 1 212 ? 14.834 -13.116 -0.620 1.00 96.38 212 PRO A N 1
ATOM 1581 C CA . PRO A 1 212 ? 14.766 -13.619 -1.987 1.00 96.38 212 PRO A CA 1
ATOM 1582 C C . PRO A 1 212 ? 14.748 -15.157 -2.038 1.00 96.38 212 PRO A C 1
ATOM 1584 O O . PRO A 1 212 ? 15.640 -15.776 -2.622 1.00 96.38 212 PRO A O 1
ATOM 1587 N N . ASP A 1 213 ? 13.713 -15.764 -1.457 1.00 97.94 213 ASP A N 1
ATOM 1588 C CA . ASP A 1 213 ? 13.450 -17.203 -1.465 1.00 97.94 213 ASP A CA 1
ATOM 1589 C C . ASP A 1 213 ? 12.201 -17.512 -2.317 1.00 97.94 213 ASP A C 1
ATOM 1591 O O . ASP A 1 213 ? 11.061 -17.405 -1.850 1.00 97.94 213 ASP A O 1
ATOM 1595 N N . PRO A 1 214 ? 12.380 -17.933 -3.587 1.00 98.50 214 PRO A N 1
ATOM 1596 C CA . PRO A 1 214 ? 11.258 -18.302 -4.439 1.00 98.50 214 PRO A CA 1
ATOM 1597 C C . PRO A 1 214 ? 10.396 -19.436 -3.869 1.00 98.50 214 PRO A C 1
ATOM 1599 O O . PRO A 1 214 ? 9.198 -19.466 -4.137 1.00 98.50 214 PRO A O 1
ATOM 1602 N N . GLY A 1 215 ? 10.984 -20.373 -3.117 1.00 98.56 215 GLY A N 1
ATOM 1603 C CA . GLY A 1 215 ? 10.266 -21.506 -2.535 1.00 98.56 215 GLY A CA 1
ATOM 1604 C C . GLY A 1 215 ? 9.322 -21.063 -1.423 1.00 98.56 215 GLY A C 1
ATOM 1605 O O . GLY A 1 215 ? 8.151 -21.443 -1.433 1.00 98.56 215 GLY A O 1
ATOM 1606 N N . LEU A 1 216 ? 9.801 -20.195 -0.528 1.00 98.62 216 LEU A N 1
ATOM 1607 C CA . LEU A 1 216 ? 8.969 -19.534 0.482 1.00 98.62 216 LEU A CA 1
ATOM 1608 C C . LEU A 1 216 ? 7.840 -18.723 -0.168 1.00 98.62 216 LEU A C 1
ATOM 1610 O O . LEU A 1 216 ? 6.690 -18.763 0.257 1.00 98.62 216 LEU A O 1
ATOM 1614 N N . HIS A 1 217 ? 8.139 -17.985 -1.232 1.00 98.81 217 HIS A N 1
ATOM 1615 C CA . HIS A 1 217 ? 7.133 -17.154 -1.892 1.00 98.81 217 HIS A CA 1
ATOM 1616 C C . HIS A 1 217 ? 6.038 -17.998 -2.540 1.00 98.81 217 HIS A C 1
ATOM 1618 O O . HIS A 1 217 ? 4.855 -17.677 -2.426 1.00 98.81 217 HIS A O 1
ATOM 1624 N N . VAL A 1 218 ? 6.412 -19.112 -3.169 1.00 98.75 218 VAL A N 1
ATOM 1625 C CA . VAL A 1 218 ? 5.446 -20.072 -3.707 1.00 98.75 218 VAL A CA 1
ATOM 1626 C C . VAL A 1 218 ? 4.592 -20.664 -2.587 1.00 98.75 218 VAL A C 1
ATOM 1628 O O . VAL A 1 218 ? 3.373 -20.657 -2.728 1.00 98.75 218 VAL A O 1
ATOM 1631 N N . SER A 1 219 ? 5.171 -21.076 -1.453 1.00 98.75 219 SER A N 1
ATOM 1632 C CA . SER A 1 219 ? 4.379 -21.635 -0.344 1.00 98.75 219 SER A CA 1
ATOM 1633 C C . SER A 1 219 ? 3.394 -20.616 0.250 1.00 98.75 219 SER A C 1
ATOM 1635 O O . SER A 1 219 ? 2.265 -20.962 0.600 1.00 98.75 219 SER A O 1
ATOM 1637 N N . LEU A 1 220 ? 3.772 -19.337 0.338 1.00 98.88 220 LEU A N 1
ATOM 1638 C CA . LEU A 1 220 ? 2.880 -18.255 0.769 1.00 98.88 220 LEU A CA 1
ATOM 1639 C C . LEU A 1 220 ? 1.771 -17.979 -0.261 1.00 98.88 220 LEU A C 1
ATOM 1641 O O . LEU A 1 220 ? 0.611 -17.790 0.112 1.00 98.88 220 LEU A O 1
ATOM 1645 N N . ALA A 1 221 ? 2.103 -18.008 -1.553 1.00 98.69 221 ALA A N 1
ATOM 1646 C CA . ALA A 1 221 ? 1.140 -17.848 -2.640 1.00 98.69 221 ALA A CA 1
ATOM 1647 C C . ALA A 1 221 ? 0.137 -19.015 -2.717 1.00 98.69 221 ALA A C 1
ATOM 1649 O O . ALA A 1 221 ? -1.047 -18.783 -2.972 1.00 98.69 221 ALA A O 1
ATOM 1650 N N . GLU A 1 222 ? 0.576 -20.251 -2.456 1.00 98.62 222 GLU A N 1
ATOM 1651 C CA . GLU A 1 222 ? -0.267 -21.456 -2.379 1.00 98.62 222 GLU A CA 1
ATOM 1652 C C . GLU A 1 222 ? -1.283 -21.380 -1.237 1.00 98.62 222 GLU A C 1
ATOM 1654 O O . GLU A 1 222 ? -2.414 -21.841 -1.385 1.00 98.62 222 GLU A O 1
ATOM 1659 N N . ARG A 1 223 ? -0.922 -20.725 -0.125 1.00 98.56 223 ARG A N 1
ATOM 1660 C CA . ARG A 1 223 ? -1.874 -20.391 0.946 1.00 98.56 223 ARG A CA 1
ATOM 1661 C C . ARG A 1 223 ? -2.907 -19.344 0.527 1.00 98.56 223 ARG A C 1
ATOM 1663 O O . ARG A 1 223 ? -3.881 -19.158 1.240 1.00 98.56 223 ARG A O 1
ATOM 1670 N N . GLY A 1 224 ? -2.697 -18.652 -0.592 1.00 98.50 224 GLY A N 1
ATOM 1671 C CA . GLY A 1 224 ? -3.593 -17.634 -1.136 1.00 98.50 224 GLY A CA 1
ATOM 1672 C C . GLY A 1 224 ? -3.154 -16.190 -0.883 1.00 98.50 224 GLY A C 1
ATOM 1673 O O . GLY A 1 224 ? -3.760 -15.284 -1.461 1.00 98.50 224 GLY A O 1
ATOM 1674 N N . ALA A 1 225 ? -2.105 -15.968 -0.082 1.00 98.81 225 ALA A N 1
ATOM 1675 C CA . ALA A 1 225 ? -1.612 -14.631 0.241 1.00 98.81 225 ALA A CA 1
ATOM 1676 C C . ALA A 1 225 ? -1.081 -13.902 -0.995 1.00 98.81 225 ALA A C 1
ATOM 1678 O O . ALA A 1 225 ? -0.513 -14.511 -1.903 1.00 98.81 225 ALA A O 1
ATOM 1679 N N . PHE A 1 226 ? -1.260 -12.583 -1.022 1.00 98.94 226 PHE A N 1
ATOM 1680 C CA . PHE A 1 226 ? -0.571 -11.725 -1.975 1.00 98.94 226 PHE A CA 1
ATOM 1681 C C . PHE A 1 226 ? 0.836 -11.404 -1.467 1.00 98.94 226 PHE A C 1
ATOM 1683 O O . PHE A 1 226 ? 1.061 -11.237 -0.267 1.00 98.94 226 PHE A O 1
ATOM 1690 N N . LEU A 1 227 ? 1.773 -11.284 -2.398 1.00 98.88 227 LEU A N 1
ATOM 1691 C CA . LEU A 1 227 ? 3.175 -11.000 -2.141 1.00 98.88 227 LEU A CA 1
ATOM 1692 C C . LEU A 1 227 ? 3.490 -9.600 -2.634 1.00 98.88 227 LEU A C 1
ATOM 1694 O O . LEU A 1 227 ? 3.394 -9.305 -3.827 1.00 98.88 227 LEU A O 1
ATOM 1698 N N . GLY A 1 228 ? 3.850 -8.746 -1.693 1.00 98.81 228 GLY A N 1
ATOM 1699 C CA . GLY A 1 228 ? 4.240 -7.386 -1.961 1.00 98.81 228 GLY A CA 1
ATOM 1700 C C . GLY A 1 228 ? 5.722 -7.288 -2.290 1.00 98.81 228 GLY A C 1
ATOM 1701 O O . GLY A 1 228 ? 6.556 -7.568 -1.429 1.00 98.81 228 GLY A O 1
ATOM 1702 N N . TYR A 1 229 ? 6.041 -6.934 -3.537 1.00 98.81 229 TYR A N 1
ATOM 1703 C CA . TYR A 1 229 ? 7.416 -6.753 -4.002 1.00 98.81 229 TYR A CA 1
ATOM 1704 C C . TYR A 1 229 ? 7.709 -5.258 -4.152 1.00 98.81 229 TYR A C 1
ATOM 1706 O O . TYR A 1 229 ? 7.133 -4.598 -5.021 1.00 98.81 229 TYR A O 1
ATOM 1714 N N . ASP A 1 230 ? 8.575 -4.728 -3.290 1.00 98.06 230 ASP A N 1
ATOM 1715 C CA . ASP A 1 230 ? 8.832 -3.287 -3.153 1.00 98.06 230 ASP A CA 1
ATOM 1716 C C . ASP A 1 230 ? 10.276 -2.924 -2.742 1.00 98.06 230 ASP A C 1
ATOM 1718 O O . ASP A 1 230 ? 10.576 -1.792 -2.369 1.00 98.06 230 ASP A O 1
ATOM 1722 N N . GLY A 1 231 ? 11.220 -3.861 -2.825 1.00 96.25 231 GLY A N 1
ATOM 1723 C CA . GLY A 1 231 ? 12.625 -3.662 -2.461 1.00 96.25 231 GLY A CA 1
ATOM 1724 C C . GLY A 1 231 ? 13.500 -2.998 -3.532 1.00 96.25 231 GLY A C 1
ATOM 1725 O O . GLY A 1 231 ? 14.727 -2.984 -3.387 1.00 96.25 231 GLY A O 1
ATOM 1726 N N . PHE A 1 232 ? 12.922 -2.462 -4.610 1.00 97.06 232 PHE A N 1
ATOM 1727 C CA . PHE A 1 232 ? 13.664 -1.930 -5.762 1.00 97.06 232 PHE A CA 1
ATOM 1728 C C . PHE A 1 232 ? 14.491 -0.679 -5.419 1.00 97.06 232 PHE A C 1
ATOM 1730 O O . PHE A 1 232 ? 14.232 0.021 -4.442 1.00 97.06 232 PHE A O 1
ATOM 1737 N N . ALA A 1 233 ? 15.513 -0.376 -6.229 1.00 96.12 233 ALA A N 1
ATOM 1738 C CA . ALA A 1 233 ? 16.413 0.774 -6.033 1.00 96.12 233 ALA A CA 1
ATOM 1739 C C . ALA A 1 233 ? 17.229 0.764 -4.720 1.00 96.12 233 ALA A C 1
ATOM 1741 O O . ALA A 1 233 ? 17.733 1.803 -4.257 1.00 96.12 233 ALA A O 1
ATOM 1742 N N . ARG A 1 234 ? 17.415 -0.417 -4.118 1.00 94.38 234 ARG A N 1
ATOM 1743 C CA . ARG A 1 234 ? 18.158 -0.611 -2.862 1.00 94.38 234 ARG A CA 1
ATOM 1744 C C . ARG A 1 234 ? 19.361 -1.554 -3.036 1.00 94.38 234 ARG A C 1
ATOM 1746 O O . ARG A 1 234 ? 19.526 -2.474 -2.242 1.00 94.38 234 ARG A O 1
ATOM 1753 N N . PRO A 1 235 ? 20.299 -1.289 -3.973 1.00 93.88 235 PRO A N 1
ATOM 1754 C CA . PRO A 1 235 ? 21.397 -2.212 -4.295 1.00 93.88 235 PRO A CA 1
ATOM 1755 C C . PRO A 1 235 ? 22.349 -2.513 -3.128 1.00 93.88 235 PRO A C 1
ATOM 1757 O O . PRO A 1 235 ? 23.105 -3.475 -3.197 1.00 93.88 235 PRO A O 1
ATOM 1760 N N . ARG A 1 236 ? 22.328 -1.708 -2.055 1.00 93.50 236 ARG A N 1
ATOM 1761 C CA . ARG A 1 236 ? 23.073 -1.995 -0.820 1.00 93.50 236 ARG A CA 1
ATOM 1762 C C . ARG A 1 236 ? 22.528 -3.225 -0.084 1.00 93.50 236 ARG A C 1
ATOM 1764 O O . ARG A 1 236 ? 23.308 -3.903 0.573 1.00 93.50 236 ARG A O 1
ATOM 1771 N N . THR A 1 237 ? 21.219 -3.465 -0.144 1.00 91.88 237 THR A N 1
ATOM 1772 C CA . THR A 1 237 ? 20.577 -4.641 0.456 1.00 91.88 237 THR A CA 1
ATOM 1773 C C . THR A 1 237 ? 20.414 -5.740 -0.580 1.00 91.88 237 THR A C 1
ATOM 1775 O O . THR A 1 237 ? 20.932 -6.832 -0.379 1.00 91.88 237 THR A O 1
ATOM 1778 N N . ARG A 1 238 ? 19.731 -5.444 -1.691 1.00 94.25 238 ARG A N 1
ATOM 1779 C CA . ARG A 1 238 ? 19.448 -6.380 -2.786 1.00 94.25 238 ARG A CA 1
ATOM 1780 C C . ARG A 1 238 ? 19.478 -5.631 -4.110 1.00 94.25 238 ARG A C 1
ATOM 1782 O O . ARG A 1 238 ? 18.980 -4.510 -4.212 1.00 94.25 238 ARG A O 1
ATOM 1789 N N . SER A 1 239 ? 20.095 -6.221 -5.127 1.00 97.00 239 SER A N 1
ATOM 1790 C CA . SER A 1 239 ? 20.146 -5.585 -6.449 1.00 97.00 239 SER A CA 1
ATOM 1791 C C . SER A 1 239 ? 18.843 -5.806 -7.216 1.00 97.00 239 SER A C 1
ATOM 1793 O O . SER A 1 239 ? 18.243 -6.871 -7.122 1.00 97.00 239 SER A O 1
ATOM 1795 N N . ASP A 1 240 ? 18.450 -4.868 -8.079 1.00 98.25 240 ASP A N 1
ATOM 1796 C CA . ASP A 1 240 ? 17.301 -5.081 -8.969 1.00 98.25 240 ASP A CA 1
ATOM 1797 C C . ASP A 1 240 ? 17.442 -6.348 -9.830 1.00 98.25 240 ASP A C 1
ATOM 1799 O O . ASP A 1 240 ? 16.446 -6.977 -10.165 1.00 98.25 240 ASP A O 1
ATOM 1803 N N . ALA A 1 241 ? 18.668 -6.728 -10.214 1.00 98.31 241 ALA A N 1
ATOM 1804 C CA . ALA A 1 241 ? 18.909 -7.948 -10.987 1.00 98.31 241 ALA A CA 1
ATOM 1805 C C . ALA A 1 241 ? 18.535 -9.216 -10.201 1.00 98.31 241 ALA A C 1
ATOM 1807 O O . ALA A 1 241 ? 17.963 -10.143 -10.768 1.00 98.31 241 ALA A O 1
ATOM 1808 N N . GLU A 1 242 ? 18.817 -9.228 -8.899 1.00 98.38 242 GLU A N 1
ATOM 1809 C CA . GLU A 1 242 ? 18.437 -10.305 -7.983 1.00 98.38 242 GLU A CA 1
ATOM 1810 C C . GLU A 1 242 ? 16.914 -10.378 -7.825 1.00 98.38 242 GLU A C 1
ATOM 1812 O O . GLU A 1 242 ? 16.334 -11.449 -7.978 1.00 98.38 242 GLU A O 1
ATOM 1817 N N . LEU A 1 243 ? 16.249 -9.233 -7.638 1.00 98.56 243 LEU A N 1
ATOM 1818 C CA . LEU A 1 243 ? 14.789 -9.167 -7.496 1.00 98.56 243 LEU A CA 1
ATOM 1819 C C . LEU A 1 243 ? 14.050 -9.532 -8.798 1.00 98.56 243 LEU A C 1
ATOM 1821 O O . LEU A 1 243 ? 12.988 -10.155 -8.772 1.00 98.56 243 LEU A O 1
ATOM 1825 N N . LEU A 1 244 ? 14.616 -9.189 -9.960 1.00 98.81 244 LEU A N 1
ATOM 1826 C CA . LEU A 1 244 ? 14.108 -9.633 -11.264 1.00 98.81 244 LEU A CA 1
ATOM 1827 C C . LEU A 1 244 ? 14.200 -11.160 -11.405 1.00 98.81 244 LEU A C 1
ATOM 1829 O O . LEU A 1 244 ? 13.232 -11.794 -11.826 1.00 98.81 244 LEU A O 1
ATOM 1833 N N . ALA A 1 245 ? 15.338 -11.754 -11.029 1.00 98.75 245 ALA A N 1
ATOM 1834 C CA . ALA A 1 245 ? 15.529 -13.204 -11.061 1.00 98.75 245 ALA A CA 1
ATOM 1835 C C . ALA A 1 245 ? 14.585 -13.929 -10.086 1.00 98.75 245 ALA A C 1
ATOM 1837 O O . ALA A 1 245 ? 13.977 -14.932 -10.460 1.00 98.75 245 ALA A O 1
ATOM 1838 N N . LEU A 1 246 ? 14.399 -13.380 -8.882 1.00 98.81 246 LEU A N 1
ATOM 1839 C CA . LEU A 1 246 ? 13.416 -13.843 -7.900 1.00 98.81 246 LEU A CA 1
ATOM 1840 C C . LEU A 1 246 ? 12.002 -13.851 -8.489 1.00 98.81 246 LEU A C 1
ATOM 1842 O O . LEU A 1 246 ? 11.315 -14.869 -8.445 1.00 98.81 246 LEU A O 1
ATOM 1846 N N . THR A 1 247 ? 11.576 -12.734 -9.085 1.00 98.81 247 THR A N 1
ATOM 1847 C CA . THR A 1 247 ? 10.240 -12.619 -9.687 1.00 98.81 247 THR A CA 1
ATOM 1848 C C . THR A 1 247 ? 10.049 -13.642 -10.804 1.00 98.81 247 THR A C 1
ATOM 1850 O O . THR A 1 247 ? 9.036 -14.337 -10.833 1.00 98.81 247 THR A O 1
ATOM 1853 N N . ALA A 1 248 ? 11.038 -13.797 -11.689 1.00 98.81 248 ALA A N 1
ATOM 1854 C CA . ALA A 1 248 ? 10.988 -14.790 -12.758 1.00 98.81 248 ALA A CA 1
ATOM 1855 C C . ALA A 1 248 ? 10.895 -16.229 -12.225 1.00 98.81 248 ALA A C 1
ATOM 1857 O O . ALA A 1 248 ? 10.117 -17.020 -12.757 1.00 98.81 248 ALA A O 1
ATOM 1858 N N . ALA A 1 249 ? 11.628 -16.558 -11.157 1.00 98.81 249 ALA A N 1
ATOM 1859 C CA . ALA A 1 249 ? 11.577 -17.876 -10.531 1.00 98.81 249 ALA A CA 1
ATOM 1860 C C . ALA A 1 249 ? 10.196 -18.177 -9.920 1.00 98.81 249 ALA A C 1
ATOM 1862 O O . ALA A 1 249 ? 9.644 -19.249 -10.162 1.00 98.81 249 ALA A O 1
ATOM 1863 N N . VAL A 1 250 ? 9.596 -17.222 -9.201 1.00 98.75 250 VAL A N 1
ATOM 1864 C CA . VAL A 1 250 ? 8.254 -17.392 -8.612 1.00 98.75 250 VAL A CA 1
ATOM 1865 C C . VAL A 1 250 ? 7.172 -17.486 -9.690 1.00 98.75 250 VAL A C 1
ATOM 1867 O O . VAL A 1 250 ? 6.259 -18.304 -9.580 1.00 98.75 250 VAL A O 1
ATOM 1870 N N . VAL A 1 251 ? 7.287 -16.710 -10.774 1.00 98.56 251 VAL A N 1
ATOM 1871 C CA . VAL A 1 251 ? 6.388 -16.824 -11.936 1.00 98.56 251 VAL A CA 1
ATOM 1872 C C . VAL A 1 251 ? 6.504 -18.203 -12.582 1.00 98.56 251 VAL A C 1
ATOM 1874 O O . VAL A 1 251 ? 5.480 -18.835 -12.835 1.00 98.56 251 VAL A O 1
ATOM 1877 N N . ALA A 1 252 ? 7.725 -18.693 -12.812 1.00 98.44 252 ALA A N 1
ATOM 1878 C CA . ALA A 1 252 ? 7.959 -20.014 -13.396 1.00 98.44 252 ALA A CA 1
ATOM 1879 C C . ALA A 1 252 ? 7.419 -21.155 -12.518 1.00 98.44 252 ALA A C 1
ATOM 1881 O O . ALA A 1 252 ? 6.989 -22.180 -13.044 1.00 98.44 252 ALA A O 1
ATOM 1882 N N . ALA A 1 253 ? 7.398 -20.960 -11.198 1.00 98.25 253 ALA A N 1
ATOM 1883 C CA . ALA A 1 253 ? 6.838 -21.897 -10.230 1.00 98.25 253 ALA A CA 1
ATOM 1884 C C . ALA A 1 253 ? 5.318 -21.736 -9.996 1.00 98.25 253 ALA A C 1
ATOM 1886 O O . ALA A 1 253 ? 4.750 -22.462 -9.188 1.00 98.25 253 ALA A O 1
ATOM 1887 N N . GLY A 1 254 ? 4.642 -20.816 -10.697 1.00 96.88 254 GLY A N 1
ATOM 1888 C CA . GLY A 1 254 ? 3.182 -20.653 -10.641 1.00 96.88 254 GLY A CA 1
ATOM 1889 C C . GLY A 1 254 ? 2.656 -19.662 -9.593 1.00 96.88 254 GLY A C 1
ATOM 1890 O O . GLY A 1 254 ? 1.449 -19.456 -9.515 1.00 96.88 254 GLY A O 1
ATOM 1891 N N . GLY A 1 255 ? 3.526 -18.987 -8.835 1.00 97.00 255 GLY A N 1
ATOM 1892 C CA . GLY A 1 255 ? 3.134 -17.989 -7.824 1.00 97.00 255 GLY A CA 1
ATOM 1893 C C . GLY A 1 255 ? 2.844 -16.586 -8.381 1.00 97.00 255 GLY A C 1
ATOM 1894 O O . GLY A 1 255 ? 2.428 -15.695 -7.642 1.00 97.00 255 GLY A O 1
ATOM 1895 N N . GLY A 1 256 ? 3.056 -16.362 -9.684 1.00 96.38 256 GLY A N 1
ATOM 1896 C CA . GLY A 1 256 ? 3.027 -15.027 -10.301 1.00 96.38 256 GLY A CA 1
ATOM 1897 C C . GLY A 1 256 ? 1.708 -14.260 -10.148 1.00 96.38 256 GLY A C 1
ATOM 1898 O O . GLY A 1 256 ? 1.726 -13.039 -10.014 1.00 96.38 256 GLY A O 1
ATOM 1899 N N . ASP A 1 257 ? 0.569 -14.955 -10.097 1.00 97.19 257 ASP A N 1
ATOM 1900 C CA . ASP A 1 257 ? -0.753 -14.324 -9.962 1.00 97.19 257 ASP A CA 1
ATOM 1901 C C . ASP A 1 257 ? -1.031 -13.788 -8.547 1.00 97.19 257 ASP A C 1
ATOM 1903 O O . ASP A 1 257 ? -2.092 -13.210 -8.306 1.00 97.19 257 ASP A O 1
ATOM 1907 N N . ARG A 1 258 ? -0.097 -13.964 -7.607 1.00 98.50 258 ARG A N 1
ATOM 1908 C CA . ARG A 1 258 ? -0.159 -13.412 -6.249 1.00 98.50 258 ARG A CA 1
ATOM 1909 C C . ARG A 1 258 ? 0.790 -12.239 -6.022 1.00 98.50 258 ARG A C 1
ATOM 1911 O O . ARG A 1 258 ? 0.725 -11.639 -4.958 1.00 98.50 258 ARG A O 1
ATOM 1918 N N . ILE A 1 259 ? 1.614 -11.867 -7.000 1.00 98.88 259 ILE A N 1
ATOM 1919 C CA . ILE A 1 259 ? 2.575 -10.767 -6.858 1.00 98.88 259 ILE A CA 1
ATOM 1920 C C . ILE A 1 259 ? 1.913 -9.424 -7.187 1.00 98.88 259 ILE A C 1
ATOM 1922 O O . ILE A 1 259 ? 1.251 -9.287 -8.218 1.00 98.88 259 ILE A O 1
ATOM 1926 N N . VAL A 1 260 ? 2.140 -8.429 -6.330 1.00 98.94 260 VAL A N 1
ATOM 1927 C CA . VAL A 1 260 ? 1.859 -7.007 -6.579 1.00 98.94 260 VAL A CA 1
ATOM 1928 C C . VAL A 1 260 ? 3.156 -6.201 -6.474 1.00 98.94 260 VAL A C 1
ATOM 1930 O O . VAL A 1 260 ? 4.037 -6.546 -5.687 1.00 98.94 260 VAL A O 1
ATOM 1933 N N . LEU A 1 261 ? 3.297 -5.154 -7.294 1.00 98.81 261 LEU A N 1
ATOM 1934 C CA . LEU A 1 261 ? 4.536 -4.372 -7.405 1.00 98.81 261 LEU A CA 1
ATOM 1935 C C . LEU A 1 261 ? 4.365 -2.970 -6.827 1.00 98.81 261 LEU A C 1
ATOM 1937 O O . LEU A 1 261 ? 3.377 -2.287 -7.114 1.00 98.81 261 LEU A O 1
ATOM 1941 N N . GLY A 1 262 ? 5.327 -2.545 -6.012 1.00 97.81 262 GLY A N 1
ATOM 1942 C CA . GLY A 1 262 ? 5.346 -1.234 -5.371 1.00 97.81 262 GLY A CA 1
ATOM 1943 C C . GLY A 1 262 ? 6.758 -0.681 -5.252 1.00 97.81 262 GLY A C 1
ATOM 1944 O O . GLY A 1 262 ? 7.712 -1.330 -5.674 1.00 97.81 262 GLY A O 1
ATOM 1945 N N . GLY A 1 263 ? 6.894 0.545 -4.756 1.00 95.62 263 GLY A N 1
ATOM 1946 C CA . GLY A 1 263 ? 8.204 1.190 -4.636 1.00 95.62 263 GLY A CA 1
ATOM 1947 C C . GLY A 1 263 ? 8.745 1.241 -3.209 1.00 95.62 263 GLY A C 1
ATOM 1948 O O . GLY A 1 263 ? 9.956 1.109 -3.035 1.00 95.62 263 GLY A O 1
ATOM 1949 N N . ASP A 1 264 ? 7.865 1.444 -2.219 1.00 96.19 264 ASP A N 1
ATOM 1950 C CA . ASP A 1 264 ? 8.183 1.691 -0.806 1.00 96.19 264 ASP A CA 1
ATOM 1951 C C . ASP A 1 264 ? 9.490 2.479 -0.609 1.00 96.19 264 ASP A C 1
ATOM 1953 O O . ASP A 1 264 ? 10.371 2.094 0.162 1.00 96.19 264 ASP A O 1
ATOM 1957 N N . VAL A 1 265 ? 9.710 3.568 -1.353 1.00 90.00 265 VAL A N 1
ATOM 1958 C CA . VAL A 1 265 ? 10.943 4.354 -1.169 1.00 90.00 265 VAL A CA 1
ATOM 1959 C C . VAL A 1 265 ? 10.917 5.116 0.165 1.00 90.00 265 VAL A C 1
ATOM 1961 O O . VAL A 1 265 ? 11.947 5.160 0.853 1.00 90.00 265 VAL A O 1
ATOM 1964 N N . ALA A 1 266 ? 9.730 5.618 0.538 1.00 89.00 266 ALA A N 1
ATOM 1965 C CA . ALA A 1 266 ? 9.278 6.006 1.884 1.00 89.00 266 ALA A CA 1
ATOM 1966 C C . ALA A 1 266 ? 10.186 6.952 2.698 1.00 89.00 266 ALA A C 1
ATOM 1968 O O . ALA A 1 266 ? 10.224 6.893 3.930 1.00 89.00 266 ALA A O 1
ATOM 1969 N N . ARG A 1 267 ? 10.974 7.795 2.023 1.00 94.56 267 ARG A N 1
ATOM 1970 C CA . ARG A 1 267 ? 11.990 8.662 2.639 1.00 94.56 267 ARG A CA 1
ATOM 1971 C C . ARG A 1 267 ? 12.196 9.924 1.819 1.00 94.56 267 ARG A C 1
ATOM 1973 O O . ARG A 1 267 ? 12.341 9.832 0.598 1.00 94.56 267 ARG A O 1
ATOM 1980 N N . ARG A 1 268 ? 12.343 11.073 2.481 1.00 97.00 268 ARG A N 1
ATOM 1981 C CA . ARG A 1 268 ? 12.684 12.360 1.849 1.00 97.00 268 ARG A CA 1
ATOM 1982 C C . ARG A 1 268 ? 13.891 12.259 0.919 1.00 97.00 268 ARG A C 1
ATOM 1984 O O . ARG A 1 268 ? 13.855 12.685 -0.231 1.00 97.00 268 ARG A O 1
ATOM 1991 N N . SER A 1 269 ? 14.959 11.641 1.405 1.00 96.94 269 SER A N 1
ATOM 1992 C CA . SER A 1 269 ? 16.219 11.389 0.706 1.00 96.94 269 SER A CA 1
ATOM 1993 C C . SER A 1 269 ? 16.062 10.501 -0.528 1.00 96.94 269 SER A C 1
ATOM 1995 O O . SER A 1 269 ? 16.968 10.435 -1.363 1.00 96.94 269 SER A O 1
ATOM 1997 N N . ARG A 1 270 ? 14.910 9.838 -0.676 1.00 96.75 270 ARG A N 1
ATOM 1998 C CA . ARG A 1 270 ? 14.563 9.006 -1.824 1.00 96.75 270 ARG A CA 1
ATOM 1999 C C . ARG A 1 270 ? 13.560 9.646 -2.779 1.00 96.75 270 ARG A C 1
ATOM 2001 O O . ARG A 1 270 ? 13.342 9.072 -3.839 1.00 96.75 270 ARG A O 1
ATOM 2008 N N . TYR A 1 271 ? 13.007 10.814 -2.449 1.00 98.00 271 TYR A N 1
ATOM 2009 C CA . TYR A 1 271 ? 12.023 11.529 -3.264 1.00 98.00 271 TYR A CA 1
ATOM 2010 C C . TYR A 1 271 ? 12.713 12.700 -3.979 1.00 98.00 271 TYR A C 1
ATOM 2012 O O . TYR A 1 271 ? 13.254 13.609 -3.350 1.00 98.00 271 TYR A O 1
ATOM 2020 N N . SER A 1 272 ? 12.715 12.683 -5.307 1.00 97.69 272 SER A N 1
ATOM 2021 C CA . SER A 1 272 ? 13.320 13.708 -6.164 1.00 97.69 272 SER A CA 1
ATOM 2022 C C . SER A 1 272 ? 12.788 15.128 -5.927 1.00 97.69 272 SER A C 1
ATOM 2024 O O . SER A 1 272 ? 13.589 16.057 -5.813 1.00 97.69 272 SER A O 1
ATOM 2026 N N . ALA A 1 273 ? 11.479 15.317 -5.729 1.00 97.94 273 ALA A N 1
ATOM 2027 C CA . ALA A 1 273 ? 10.886 16.624 -5.424 1.00 97.94 273 ALA A CA 1
ATOM 2028 C C . ALA A 1 273 ? 11.301 17.158 -4.043 1.00 97.94 273 ALA A C 1
ATOM 2030 O O . ALA A 1 273 ? 11.265 18.362 -3.785 1.00 97.94 273 ALA A O 1
ATOM 2031 N N . TYR A 1 274 ? 11.751 16.269 -3.158 1.00 97.88 274 TYR A N 1
ATOM 2032 C CA . TYR A 1 274 ? 12.335 16.616 -1.867 1.00 97.88 274 TYR A CA 1
ATOM 2033 C C . TYR A 1 274 ? 13.855 16.848 -1.923 1.00 97.88 274 TYR A C 1
ATOM 2035 O O . TYR A 1 274 ? 14.467 17.148 -0.891 1.00 97.88 274 TYR A O 1
ATOM 2043 N N . GLY A 1 275 ? 14.458 16.759 -3.114 1.00 97.06 275 GLY A N 1
ATOM 2044 C CA . GLY A 1 275 ? 15.900 16.870 -3.351 1.00 97.06 275 GLY A CA 1
ATOM 2045 C C . GLY A 1 275 ? 16.664 15.546 -3.231 1.00 97.06 275 GLY A C 1
ATOM 2046 O O . GLY A 1 275 ? 17.893 15.556 -3.235 1.00 97.06 275 GLY A O 1
ATOM 2047 N N . GLY A 1 276 ? 15.954 14.424 -3.090 1.00 96.94 276 GLY A N 1
ATOM 2048 C CA . GLY A 1 276 ? 16.500 13.073 -2.994 1.00 96.94 276 GLY A CA 1
ATOM 2049 C C . GLY A 1 276 ? 16.560 12.319 -4.328 1.00 96.94 276 GLY A C 1
ATOM 2050 O O . GLY A 1 276 ? 16.449 12.899 -5.404 1.00 96.94 276 GLY A O 1
ATOM 2051 N N . MET A 1 277 ? 16.754 10.999 -4.262 1.00 96.44 277 MET A N 1
ATOM 2052 C CA . MET A 1 277 ? 16.695 10.089 -5.419 1.00 96.44 277 MET A CA 1
ATOM 2053 C C . MET A 1 277 ? 16.468 8.626 -4.991 1.00 96.44 277 MET A C 1
ATOM 2055 O O . MET A 1 277 ? 16.985 8.209 -3.953 1.00 96.44 277 MET A O 1
ATOM 2059 N N . PRO A 1 278 ? 15.767 7.794 -5.784 1.00 96.56 278 PRO A N 1
ATOM 2060 C CA . PRO A 1 278 ? 15.496 7.984 -7.212 1.00 96.56 278 PRO A CA 1
ATOM 2061 C C . PRO A 1 278 ? 14.168 8.669 -7.576 1.00 96.56 278 PRO A C 1
ATOM 2063 O O . PRO A 1 278 ? 14.017 9.033 -8.736 1.00 96.56 278 PRO A O 1
ATOM 2066 N N . GLY A 1 279 ? 13.246 8.862 -6.632 1.00 97.50 279 GLY A N 1
ATOM 2067 C CA . GLY A 1 279 ? 11.877 9.323 -6.892 1.00 97.50 279 GLY A CA 1
ATOM 2068 C C . GLY A 1 279 ? 10.925 8.196 -7.307 1.00 97.50 279 GLY A C 1
ATOM 2069 O O . GLY A 1 279 ? 11.355 7.085 -7.638 1.00 97.50 279 GLY A O 1
ATOM 2070 N N . LEU A 1 280 ? 9.623 8.487 -7.297 1.00 98.12 280 LEU A N 1
ATOM 2071 C CA . LEU A 1 280 ? 8.569 7.494 -7.532 1.00 98.12 280 LEU A CA 1
ATOM 2072 C C . LEU A 1 280 ? 8.518 6.962 -8.969 1.00 98.12 280 LEU A C 1
ATOM 2074 O O . LEU A 1 280 ? 8.135 5.811 -9.189 1.00 98.12 280 LEU A O 1
ATOM 2078 N N . ALA A 1 281 ? 8.970 7.749 -9.948 1.00 98.19 281 ALA A N 1
ATOM 2079 C CA . ALA A 1 281 ? 9.013 7.326 -11.349 1.00 98.19 281 ALA A CA 1
ATOM 2080 C C . ALA A 1 281 ? 9.955 6.134 -11.600 1.00 98.19 281 ALA A C 1
ATOM 2082 O O . ALA A 1 281 ? 9.827 5.449 -12.615 1.00 98.19 281 ALA A O 1
ATOM 2083 N N . TYR A 1 282 ? 10.887 5.838 -10.682 1.00 98.62 282 TYR A N 1
ATOM 2084 C CA . TYR A 1 282 ? 11.863 4.760 -10.854 1.00 98.62 282 TYR A CA 1
ATOM 2085 C C . TYR A 1 282 ? 11.218 3.406 -11.165 1.00 98.62 282 TYR A C 1
ATOM 2087 O O . TYR A 1 282 ? 11.699 2.678 -12.041 1.00 98.62 282 TYR A O 1
ATOM 2095 N N . LEU A 1 283 ? 10.127 3.069 -10.469 1.00 98.31 283 LEU A N 1
ATOM 2096 C CA . LEU A 1 283 ? 9.431 1.801 -10.659 1.00 98.31 283 LEU A CA 1
ATOM 2097 C C . LEU A 1 283 ? 8.954 1.655 -12.112 1.00 98.31 283 LEU A C 1
ATOM 2099 O O . LEU A 1 283 ? 9.272 0.654 -12.758 1.00 98.31 283 LEU A O 1
ATOM 2103 N N . GLY A 1 284 ? 8.258 2.668 -12.638 1.00 98.50 284 GLY A N 1
ATOM 2104 C CA . GLY A 1 284 ? 7.711 2.669 -13.998 1.00 98.50 284 GLY A CA 1
ATOM 2105 C C . GLY A 1 284 ? 8.768 2.836 -15.090 1.00 98.50 284 GLY A C 1
ATOM 2106 O O . GLY A 1 284 ? 8.705 2.166 -16.118 1.00 98.50 284 GLY A O 1
ATOM 2107 N N . GLU A 1 285 ? 9.785 3.670 -14.866 1.00 98.56 285 GLU A N 1
ATOM 2108 C CA . GLU A 1 285 ? 10.776 4.010 -15.895 1.00 98.56 285 GLU A CA 1
ATOM 2109 C C . GLU A 1 285 ? 11.967 3.049 -15.970 1.00 98.56 285 GLU A C 1
ATOM 2111 O O . GLU A 1 285 ? 12.598 2.915 -17.023 1.00 98.56 285 GLU A O 1
ATOM 2116 N N . ARG A 1 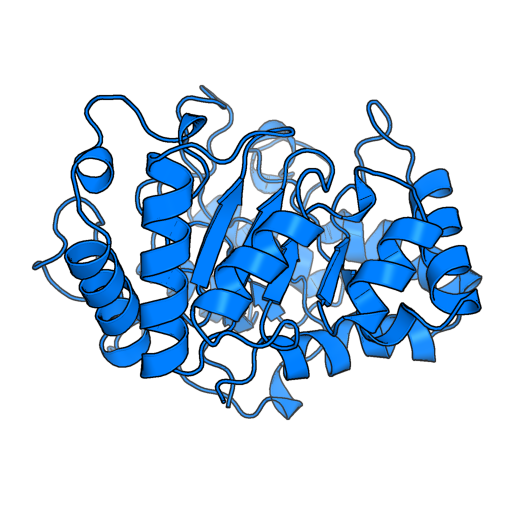286 ? 12.342 2.413 -14.853 1.00 98.25 286 ARG A N 1
ATOM 2117 C CA . ARG A 1 286 ? 13.584 1.623 -14.758 1.00 98.25 286 ARG A CA 1
ATOM 2118 C C . ARG A 1 286 ? 13.331 0.154 -14.477 1.00 98.25 286 ARG A C 1
ATOM 2120 O O . ARG A 1 286 ? 13.946 -0.689 -15.132 1.00 98.25 286 ARG A O 1
ATOM 2127 N N . TYR A 1 287 ? 12.464 -0.160 -13.519 1.00 98.69 287 TYR A N 1
ATOM 2128 C CA . TYR A 1 287 ? 12.275 -1.540 -13.075 1.00 98.69 287 TYR A CA 1
ATOM 2129 C C . TYR A 1 287 ? 11.277 -2.305 -13.956 1.00 98.69 287 TYR A C 1
ATOM 2131 O O . TYR A 1 287 ? 11.627 -3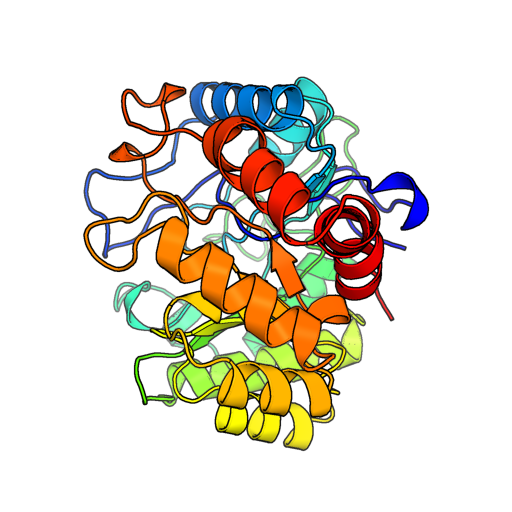.329 -14.549 1.00 98.69 287 TYR A O 1
ATOM 2139 N N . VAL A 1 288 ? 10.058 -1.777 -14.114 1.00 98.75 288 VAL A N 1
ATOM 2140 C CA . VAL A 1 288 ? 8.964 -2.418 -14.864 1.00 98.75 288 VAL A CA 1
ATOM 2141 C C . VAL A 1 288 ? 9.347 -2.784 -16.308 1.00 98.75 288 VAL A C 1
ATOM 2143 O O . VAL A 1 288 ? 9.064 -3.916 -16.704 1.00 98.75 288 VAL A O 1
ATOM 2146 N N . PRO A 1 289 ? 10.040 -1.938 -17.101 1.00 98.75 289 PRO A N 1
ATOM 2147 C CA . PRO A 1 289 ? 10.419 -2.299 -18.469 1.00 98.75 289 PRO A CA 1
ATOM 2148 C C . PRO A 1 289 ? 11.358 -3.510 -18.531 1.00 98.75 289 PRO A C 1
ATOM 2150 O O . PRO A 1 289 ? 11.245 -4.350 -19.423 1.00 98.75 289 PRO A O 1
ATOM 2153 N N . ARG A 1 290 ? 12.263 -3.643 -17.552 1.00 98.75 290 ARG A N 1
ATOM 2154 C CA . ARG A 1 290 ? 13.176 -4.791 -17.453 1.00 98.75 290 ARG A CA 1
ATOM 2155 C C . ARG A 1 290 ? 12.431 -6.058 -17.055 1.00 98.75 290 ARG A C 1
ATOM 2157 O O . ARG A 1 290 ? 12.725 -7.121 -17.595 1.00 98.75 290 ARG A O 1
ATOM 2164 N N . LEU A 1 291 ? 11.458 -5.944 -16.152 1.00 98.81 291 LEU A N 1
ATOM 2165 C CA . LEU A 1 291 ? 10.609 -7.069 -15.777 1.00 98.81 291 LEU A CA 1
ATOM 2166 C C . LEU A 1 291 ? 9.758 -7.537 -16.967 1.00 98.81 291 LEU A C 1
ATOM 2168 O O . LEU A 1 291 ? 9.725 -8.732 -17.251 1.00 98.81 291 LEU A O 1
ATOM 2172 N N . ARG A 1 292 ? 9.157 -6.608 -17.725 1.00 98.69 292 ARG A N 1
ATOM 2173 C CA . ARG A 1 292 ? 8.404 -6.912 -18.958 1.00 98.69 292 ARG A CA 1
ATOM 2174 C C . ARG A 1 292 ? 9.254 -7.674 -19.972 1.00 98.69 292 ARG A C 1
ATOM 2176 O O . ARG A 1 292 ? 8.805 -8.690 -20.495 1.00 98.69 292 ARG A O 1
ATOM 2183 N N . ALA A 1 293 ? 10.499 -7.249 -20.187 1.00 98.69 293 ALA A N 1
ATOM 2184 C CA . ALA A 1 293 ? 11.428 -7.949 -21.074 1.00 98.69 293 ALA A CA 1
ATOM 2185 C C . ALA A 1 293 ? 11.777 -9.374 -20.598 1.00 98.69 293 ALA A C 1
ATOM 2187 O O . ALA A 1 293 ? 12.093 -10.227 -21.424 1.00 98.69 293 ALA A O 1
ATOM 2188 N N . LEU A 1 294 ? 11.729 -9.634 -19.286 1.00 98.62 294 LEU A N 1
ATOM 2189 C CA . LEU A 1 294 ? 12.113 -10.916 -18.692 1.00 98.62 294 LEU A CA 1
ATOM 2190 C C . LEU A 1 294 ? 10.959 -11.928 -18.626 1.00 98.62 294 LEU A C 1
ATOM 2192 O O . LEU A 1 294 ? 11.164 -13.093 -18.956 1.00 98.62 294 LEU A O 1
ATOM 2196 N N . ILE A 1 295 ? 9.769 -11.506 -18.186 1.00 98.50 295 ILE A N 1
ATOM 2197 C CA . ILE A 1 295 ? 8.624 -12.408 -17.932 1.00 98.50 295 ILE A CA 1
ATOM 2198 C C . ILE A 1 295 ? 7.413 -12.153 -18.843 1.00 98.50 295 ILE A C 1
ATOM 2200 O O . ILE A 1 295 ? 6.402 -12.850 -18.743 1.00 98.50 295 ILE A O 1
ATOM 2204 N N . GLY A 1 296 ? 7.514 -11.179 -19.749 1.00 98.44 296 GLY A N 1
ATOM 2205 C CA . GLY A 1 296 ? 6.480 -10.833 -20.719 1.00 98.44 296 GLY A CA 1
ATOM 2206 C C . GLY A 1 296 ? 5.414 -9.874 -20.184 1.00 98.44 296 GLY A C 1
ATOM 2207 O O . GLY A 1 296 ? 5.086 -9.841 -18.995 1.00 98.44 296 GLY A O 1
ATOM 2208 N N . ASP A 1 297 ? 4.820 -9.112 -21.103 1.00 98.06 297 ASP A N 1
ATOM 2209 C CA . ASP A 1 297 ? 3.857 -8.057 -20.779 1.00 98.06 297 ASP A CA 1
ATOM 2210 C C . ASP A 1 297 ? 2.619 -8.562 -20.050 1.00 98.06 297 ASP A C 1
ATOM 2212 O O . ASP A 1 297 ? 2.181 -7.937 -19.092 1.00 98.06 297 ASP A O 1
ATOM 2216 N N . ALA A 1 298 ? 2.073 -9.706 -20.463 1.00 98.12 298 ALA A N 1
ATOM 2217 C CA . ALA A 1 298 ? 0.859 -10.244 -19.861 1.00 98.12 298 ALA A CA 1
ATOM 2218 C C . ALA A 1 298 ? 1.046 -10.591 -18.375 1.00 98.12 298 ALA A C 1
ATOM 2220 O O . ALA A 1 298 ? 0.105 -10.446 -17.598 1.00 98.12 298 ALA A O 1
ATOM 2221 N N . ALA A 1 299 ? 2.233 -11.063 -17.975 1.00 98.25 299 ALA A N 1
ATOM 2222 C CA . ALA A 1 299 ? 2.519 -11.378 -16.578 1.00 98.25 299 ALA A CA 1
ATOM 2223 C C . ALA A 1 299 ? 2.621 -10.100 -15.737 1.00 98.25 299 ALA A C 1
ATOM 2225 O O . ALA A 1 299 ? 1.973 -9.997 -14.698 1.00 98.25 299 ALA A O 1
ATOM 2226 N N . VAL A 1 300 ? 3.359 -9.101 -16.227 1.00 98.69 300 VAL A N 1
ATOM 2227 C CA . VAL A 1 300 ? 3.498 -7.807 -15.544 1.00 98.69 300 VAL A CA 1
ATOM 2228 C C . VAL A 1 300 ? 2.167 -7.060 -15.469 1.00 98.69 300 VAL A C 1
ATOM 2230 O O . VAL A 1 300 ? 1.847 -6.484 -14.435 1.00 98.69 300 VAL A O 1
ATOM 2233 N N . GLU A 1 301 ? 1.352 -7.115 -16.522 1.00 98.19 301 GLU A N 1
ATOM 2234 C CA . GLU A 1 301 ? 0.024 -6.498 -16.540 1.00 98.19 301 GLU A CA 1
ATOM 2235 C C . GLU A 1 301 ? -0.888 -7.079 -15.455 1.00 98.19 301 GLU A C 1
ATOM 2237 O O . GLU A 1 301 ? -1.597 -6.342 -14.772 1.00 98.19 301 GLU A O 1
ATOM 2242 N N . ARG A 1 302 ? -0.830 -8.399 -15.223 1.00 98.25 302 ARG A N 1
ATOM 2243 C CA . ARG A 1 302 ? -1.555 -9.010 -14.101 1.00 98.25 302 ARG A CA 1
ATOM 2244 C C . ARG A 1 302 ? -1.068 -8.454 -12.766 1.00 98.25 302 ARG A C 1
ATOM 2246 O O . ARG A 1 302 ? -1.903 -8.039 -11.970 1.00 98.25 302 ARG A O 1
ATOM 2253 N N . MET A 1 303 ? 0.246 -8.378 -12.552 1.00 98.81 303 MET A N 1
ATOM 2254 C CA . MET A 1 303 ? 0.836 -7.871 -11.303 1.00 98.81 303 MET A CA 1
ATOM 2255 C C . MET A 1 303 ? 0.525 -6.393 -11.027 1.00 98.81 303 MET A C 1
ATOM 2257 O O . MET A 1 303 ? 0.433 -6.000 -9.867 1.00 98.81 303 MET A O 1
ATOM 2261 N N . LEU A 1 304 ? 0.364 -5.577 -12.075 1.00 98.81 304 LEU A N 1
ATOM 2262 C CA . LEU A 1 304 ? 0.097 -4.140 -11.957 1.00 98.81 304 LEU A CA 1
ATOM 2263 C C . LEU A 1 304 ? -1.393 -3.783 -11.971 1.00 98.81 304 LEU A C 1
ATOM 2265 O O . LEU A 1 304 ? -1.753 -2.754 -11.409 1.00 98.81 304 LEU A O 1
ATOM 2269 N N . VAL A 1 305 ? -2.257 -4.584 -12.601 1.00 98.75 305 VAL A N 1
ATOM 2270 C CA . VAL A 1 305 ? -3.672 -4.226 -12.816 1.00 98.75 305 VAL A CA 1
ATOM 2271 C C . VAL A 1 305 ? -4.614 -5.230 -12.164 1.00 98.75 305 VAL A C 1
ATOM 2273 O O . VAL A 1 305 ? -5.312 -4.905 -11.205 1.00 98.75 305 VAL A O 1
ATOM 2276 N N . ALA A 1 306 ? -4.636 -6.471 -12.657 1.00 98.38 306 ALA A N 1
ATOM 2277 C CA . ALA A 1 306 ? -5.635 -7.455 -12.237 1.00 98.38 306 ALA A CA 1
ATOM 2278 C C . ALA A 1 306 ? -5.453 -7.898 -10.775 1.00 98.38 306 ALA A C 1
ATOM 2280 O O . ALA A 1 306 ? -6.430 -8.033 -10.033 1.00 98.38 306 ALA A O 1
ATOM 2281 N N . THR A 1 307 ? -4.208 -8.115 -10.350 1.00 98.62 307 THR A N 1
ATOM 2282 C CA . THR A 1 307 ? -3.874 -8.577 -9.001 1.00 98.62 307 THR A CA 1
ATOM 2283 C C . THR A 1 307 ? -4.158 -7.492 -7.951 1.00 98.62 307 THR A C 1
ATOM 2285 O O . THR A 1 307 ? -4.885 -7.805 -7.003 1.00 98.62 307 THR A O 1
ATOM 2288 N N . PRO A 1 308 ? -3.720 -6.222 -8.112 1.00 98.69 308 PRO A N 1
ATOM 2289 C CA . PRO A 1 308 ? -4.093 -5.143 -7.194 1.00 98.69 308 PRO A CA 1
ATOM 2290 C C . PRO A 1 308 ? -5.599 -4.872 -7.155 1.00 98.69 308 PRO A C 1
ATOM 2292 O O . PRO A 1 308 ? -6.148 -4.696 -6.072 1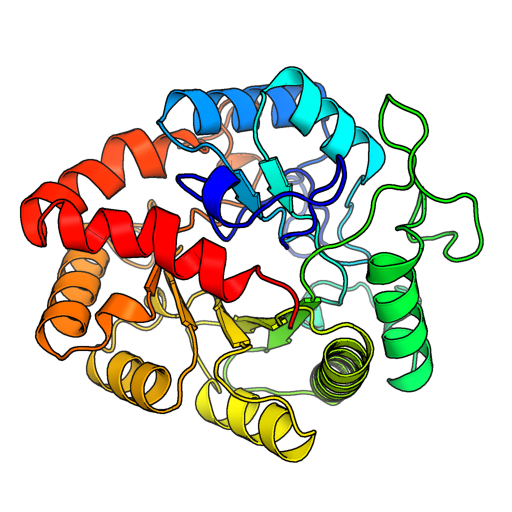.00 98.69 308 PRO A O 1
ATOM 2295 N N . ALA A 1 309 ? -6.300 -4.916 -8.296 1.00 98.56 309 ALA A N 1
ATOM 2296 C CA . ALA A 1 309 ? -7.752 -4.731 -8.320 1.00 98.56 309 ALA A CA 1
ATOM 2297 C C . ALA A 1 309 ? -8.494 -5.815 -7.517 1.00 98.56 309 ALA A C 1
ATOM 2299 O O . ALA A 1 309 ? -9.454 -5.515 -6.807 1.00 98.56 309 ALA A O 1
ATOM 2300 N N . ARG A 1 310 ? -8.027 -7.071 -7.578 1.00 98.06 310 ARG A N 1
ATOM 2301 C CA . ARG A 1 310 ? -8.567 -8.173 -6.767 1.00 98.06 310 ARG A CA 1
ATOM 2302 C C . ARG A 1 310 ? -8.235 -8.020 -5.281 1.00 98.06 310 ARG A C 1
ATOM 2304 O O . ARG A 1 310 ? -9.092 -8.299 -4.448 1.00 98.06 310 ARG A O 1
ATOM 2311 N N . LEU A 1 311 ? -7.014 -7.592 -4.958 1.00 98.50 311 LEU A N 1
ATOM 2312 C CA . LEU A 1 311 ? -6.578 -7.339 -3.582 1.00 98.50 311 LEU A CA 1
ATOM 2313 C C . LEU A 1 311 ? -7.412 -6.226 -2.929 1.00 98.50 311 LEU A C 1
ATOM 2315 O O . LEU A 1 311 ? -7.933 -6.410 -1.835 1.00 98.50 311 LEU A O 1
ATOM 2319 N N . LEU A 1 312 ? -7.559 -5.090 -3.611 1.00 98.75 312 LEU A N 1
ATOM 2320 C CA . LEU A 1 312 ? -8.156 -3.867 -3.064 1.00 98.75 312 LEU A CA 1
ATOM 2321 C C . LEU A 1 312 ? -9.689 -3.836 -3.139 1.00 98.75 312 LEU A C 1
ATOM 2323 O O . LEU A 1 312 ? -10.319 -2.942 -2.571 1.00 98.75 312 LEU A O 1
ATOM 2327 N N . ALA A 1 313 ? -10.311 -4.791 -3.834 1.00 97.94 313 ALA A N 1
ATOM 2328 C CA . ALA A 1 313 ? -11.760 -4.919 -3.838 1.00 97.94 313 ALA A CA 1
ATOM 2329 C C . ALA A 1 313 ? -12.266 -5.291 -2.438 1.00 97.94 313 ALA A C 1
ATOM 2331 O O . ALA A 1 313 ? -11.850 -6.306 -1.872 1.00 97.94 313 ALA A O 1
ATOM 2332 N N . LEU A 1 314 ? -13.199 -4.499 -1.903 1.00 95.00 314 LEU A N 1
ATOM 2333 C CA . LEU A 1 314 ? -13.937 -4.847 -0.686 1.00 95.00 314 LEU A CA 1
ATOM 2334 C C . LEU A 1 314 ? -14.807 -6.087 -0.953 1.00 95.00 314 LEU A C 1
ATOM 2336 O O . LEU A 1 314 ? -15.403 -6.190 -2.031 1.00 95.00 314 LEU A O 1
ATOM 2340 N N . SER A 1 315 ? -14.832 -7.018 0.003 1.00 82.50 315 SER A N 1
ATOM 2341 C CA . SER A 1 315 ? -15.570 -8.295 -0.054 1.00 82.50 315 SER A CA 1
ATOM 2342 C C . SER A 1 315 ? -16.889 -8.223 0.683 1.00 82.50 315 SER A C 1
ATOM 2344 O O . SER A 1 315 ? -16.862 -7.651 1.794 1.00 82.50 315 SER A O 1
#

Nearest PDB structures (foldseek):
  3pnz-assembly1_A  TM=8.880E-01  e=3.933E-27  Listeria monocytogenes serotype 4b str. H7858
  4lef-assembly5_E  TM=9.181E-01  e=2.142E-21  Escherichia coli K-12
  3tn6-assembly1_B  TM=8.295E-01  e=2.273E-21  Geobacillus kaustophilus HTA426
  3tn6-assembly1_A  TM=8.113E-01  e=5.864E-21  Geobacillus kaustophilus HTA426
  4h9z-assembly1_B  TM=8.030E-01  e=5.527E-21  Geobacillus kaustophilus HTA426

Secondary structure (DSSP, 8-state):
-EEETTEEE-GGG--SEEEEE-S-B--TTSTT--B--HHHHHHHHHHHHHTT--EEEE---TTTT--HHHHHHHHHHH--EEEEEEE---GGGS-TT-GGGG--HHHHHHHHHHHHHT--BS-TT-TTSPBPB-TTSPBP-EEEEEEEEBTTB--HHHHHHHHHHHHHHHHH---EEEEEGGGTTHHHHHHHHHHTT--GGGEEEETGGGS--HHHHHHHHHTT-EEEE--TT-TTT--HHHHHHHHHHHHHTT-GGGEEE-----SGGG-GGGT-SS-THHIIIIIHHHHHHHH-HHHHHIIIIIHHHHHHB--